Protein AF-A0A4Q1ISQ9-F1 (afdb_monomer)

Structure (mmCIF, N/CA/C/O backbone):
data_AF-A0A4Q1ISQ9-F1
#
_entry.id   AF-A0A4Q1ISQ9-F1
#
loop_
_atom_site.group_PDB
_atom_site.id
_atom_site.type_symbol
_atom_site.label_atom_id
_atom_site.label_alt_id
_atom_site.label_comp_id
_atom_site.label_asym_id
_atom_site.label_entity_id
_atom_site.label_seq_id
_atom_site.pdbx_PDB_ins_code
_atom_site.Cartn_x
_atom_site.Cartn_y
_atom_site.Cartn_z
_atom_site.occupancy
_atom_site.B_iso_or_equiv
_atom_site.auth_seq_id
_atom_site.auth_comp_id
_atom_site.auth_asym_id
_atom_site.auth_atom_id
_atom_site.pdbx_PDB_model_num
ATOM 1 N N . MET A 1 1 ? -72.825 -28.643 17.347 1.00 49.62 1 MET A N 1
ATOM 2 C CA . MET A 1 1 ? -71.412 -29.094 17.288 1.00 49.62 1 MET A CA 1
ATOM 3 C C . MET A 1 1 ? -70.664 -28.646 16.025 1.00 49.62 1 MET A C 1
ATOM 5 O O . MET A 1 1 ? -69.509 -28.282 16.157 1.00 49.62 1 MET A O 1
ATOM 9 N N . LYS A 1 2 ? -71.286 -28.570 14.831 1.00 49.81 2 LYS A N 1
ATOM 10 C CA . LYS A 1 2 ? -70.601 -28.150 13.582 1.00 49.81 2 LYS A CA 1
ATOM 11 C C . LYS A 1 2 ? -70.064 -26.699 13.550 1.00 49.81 2 LYS A C 1
ATOM 13 O O . LYS A 1 2 ? -69.045 -26.465 12.917 1.00 49.81 2 LYS A O 1
ATOM 18 N N . LYS A 1 3 ? -70.693 -25.738 14.247 1.00 52.66 3 LYS A N 1
ATOM 19 C CA . LYS A 1 3 ? -70.245 -24.323 14.280 1.00 52.66 3 LYS A CA 1
ATOM 20 C C . LYS A 1 3 ? -68.969 -24.082 15.103 1.00 52.66 3 LYS A C 1
ATOM 22 O O . LYS A 1 3 ? -68.221 -23.174 14.778 1.00 52.66 3 LYS A O 1
ATOM 27 N N . ASN A 1 4 ? -68.685 -24.915 16.108 1.00 57.00 4 ASN A N 1
ATOM 28 C CA . ASN A 1 4 ? -67.512 -24.733 16.979 1.00 57.00 4 ASN A CA 1
ATOM 29 C C . ASN A 1 4 ? -66.232 -25.328 16.367 1.00 57.00 4 ASN A C 1
ATOM 31 O O . ASN A 1 4 ? -65.138 -24.909 16.718 1.00 57.00 4 ASN A O 1
ATOM 35 N N . ILE A 1 5 ? -66.371 -26.258 15.415 1.00 62.22 5 ILE A N 1
ATOM 36 C CA . ILE A 1 5 ? -65.247 -26.845 14.669 1.00 62.22 5 ILE A CA 1
ATOM 37 C C . ILE A 1 5 ? -64.617 -25.805 13.732 1.00 62.22 5 ILE A C 1
ATOM 39 O O . ILE A 1 5 ? -63.401 -25.768 13.599 1.00 62.22 5 ILE A O 1
ATOM 43 N N . ILE A 1 6 ? -65.422 -24.909 13.149 1.00 65.62 6 ILE A N 1
ATOM 44 C CA . ILE A 1 6 ? -64.936 -23.843 12.257 1.00 65.62 6 ILE A CA 1
ATOM 45 C C . ILE A 1 6 ? -63.985 -22.888 12.989 1.00 65.62 6 ILE A C 1
ATOM 47 O O . ILE A 1 6 ? -62.947 -22.539 12.441 1.00 65.62 6 ILE A O 1
ATOM 51 N N . TYR A 1 7 ? -64.283 -22.523 14.240 1.00 66.25 7 TYR A N 1
ATOM 52 C CA . TYR A 1 7 ? -63.412 -21.645 15.031 1.00 66.25 7 TYR A CA 1
ATOM 53 C C . TYR A 1 7 ? -62.087 -22.311 15.424 1.00 66.25 7 TYR A C 1
ATOM 55 O O . TYR A 1 7 ? -61.061 -21.642 15.457 1.00 66.25 7 TYR A O 1
ATOM 63 N N . ILE A 1 8 ? -62.087 -23.627 15.663 1.00 64.94 8 ILE A N 1
ATOM 64 C CA . ILE A 1 8 ? -60.868 -24.392 15.971 1.00 64.94 8 ILE A CA 1
ATOM 65 C C . ILE A 1 8 ? -59.989 -24.538 14.720 1.00 64.94 8 ILE A C 1
ATOM 67 O O . ILE A 1 8 ? -58.773 -24.412 14.811 1.00 64.94 8 ILE A O 1
ATOM 71 N N . VAL A 1 9 ? -60.598 -24.731 13.546 1.00 64.88 9 VAL A N 1
ATOM 72 C CA . VAL A 1 9 ? -59.884 -24.784 12.259 1.00 64.88 9 VAL A CA 1
ATOM 73 C C . VAL A 1 9 ? -59.301 -23.414 11.886 1.00 64.88 9 VAL A C 1
ATOM 75 O O . VAL A 1 9 ? -58.163 -23.349 11.435 1.00 64.88 9 VAL A O 1
ATOM 78 N N . LEU A 1 10 ? -60.023 -22.317 12.141 1.00 61.69 10 LEU A N 1
ATOM 79 C CA . LEU A 1 10 ? -59.529 -20.948 11.929 1.00 61.69 10 LEU A CA 1
ATOM 80 C C . LEU A 1 10 ? -58.369 -20.576 12.866 1.00 61.69 10 LEU A C 1
ATOM 82 O O . LEU A 1 10 ? -57.432 -19.919 12.425 1.00 61.69 10 LEU A O 1
ATOM 86 N N . LEU A 1 11 ? -58.398 -21.029 14.125 1.00 65.81 11 LEU A N 1
ATOM 87 C CA . LEU A 1 11 ? -57.313 -20.815 15.091 1.00 65.81 11 LEU A CA 1
ATOM 88 C C . LEU A 1 11 ? -56.052 -21.630 14.746 1.00 65.81 11 LEU A C 1
ATOM 90 O O . LEU A 1 11 ? -54.939 -21.196 15.017 1.00 65.81 11 LEU A O 1
ATOM 94 N N . PHE A 1 12 ? -56.208 -22.809 14.137 1.00 60.59 12 PHE A N 1
ATOM 95 C CA . PHE A 1 12 ? -55.071 -23.610 13.670 1.00 60.59 12 PHE A CA 1
ATOM 96 C C . PHE A 1 12 ? -54.440 -23.034 12.393 1.00 60.59 12 PHE A C 1
ATOM 98 O O . PHE A 1 12 ? -53.229 -23.123 12.214 1.00 60.59 12 PHE A O 1
ATOM 105 N N . PHE A 1 13 ? -55.240 -22.394 11.533 1.00 59.50 13 PHE A N 1
ATOM 106 C CA . PHE A 1 13 ? -54.763 -21.770 10.295 1.00 59.50 13 PHE A CA 1
ATOM 107 C C . PHE A 1 13 ? -53.982 -20.463 10.536 1.00 59.50 13 PHE A C 1
ATOM 109 O O . PHE A 1 13 ? -53.191 -20.055 9.694 1.00 59.50 13 PHE A O 1
ATOM 116 N N . SER A 1 14 ? -54.147 -19.810 11.694 1.00 58.25 14 SER A N 1
ATOM 117 C CA . SER A 1 14 ? -53.382 -18.600 12.034 1.00 58.25 14 SER A CA 1
ATOM 118 C C . SER A 1 14 ? -51.924 -18.859 12.441 1.00 58.25 14 SER A C 1
ATOM 120 O O . SER A 1 14 ? -51.156 -17.908 12.516 1.00 58.25 14 SER A O 1
ATOM 122 N N . PHE A 1 15 ? -51.519 -20.114 12.679 1.00 56.44 15 PHE A N 1
ATOM 123 C CA . PHE A 1 15 ? -50.135 -20.460 13.045 1.00 56.44 15 PHE A CA 1
ATOM 124 C C . PHE A 1 15 ? -49.252 -20.862 11.852 1.00 56.44 15 PHE A C 1
ATOM 126 O O . PHE A 1 15 ? -48.063 -21.100 12.036 1.00 56.44 15 PHE A O 1
ATOM 133 N N . THR A 1 16 ? -49.796 -20.929 10.631 1.00 56.47 16 THR A N 1
ATOM 134 C CA . THR A 1 16 ? -49.055 -21.387 9.438 1.00 56.47 16 THR A CA 1
ATOM 135 C C . THR A 1 16 ? -48.472 -20.254 8.587 1.00 56.47 16 THR A C 1
ATOM 137 O O . THR A 1 16 ? -47.992 -20.511 7.491 1.00 56.47 16 THR A O 1
ATOM 140 N N . ILE A 1 17 ? -48.515 -19.008 9.069 1.00 59.97 17 ILE A N 1
ATOM 141 C CA . ILE A 1 17 ? -47.962 -17.812 8.398 1.00 59.97 17 ILE A CA 1
ATOM 142 C C . ILE A 1 17 ? -46.754 -17.241 9.157 1.00 59.97 17 ILE A C 1
ATOM 144 O O . ILE A 1 17 ? -46.585 -16.032 9.280 1.00 59.97 17 ILE A O 1
ATOM 148 N N . ILE A 1 18 ? -45.892 -18.118 9.678 1.00 62.56 18 ILE A N 1
ATOM 149 C CA . ILE A 1 18 ? -44.529 -17.717 10.036 1.00 62.56 18 ILE A CA 1
ATOM 150 C C . ILE A 1 18 ? -43.782 -17.574 8.707 1.00 62.56 18 ILE A C 1
ATOM 152 O O . ILE A 1 18 ? -43.485 -18.577 8.061 1.00 62.56 18 ILE A O 1
ATOM 156 N N . SER A 1 19 ? -43.554 -16.332 8.269 1.00 58.81 19 SER A N 1
ATOM 157 C CA . SER A 1 19 ? -42.615 -16.035 7.183 1.00 58.81 19 SER A CA 1
ATOM 158 C C . SER A 1 19 ? -41.225 -16.435 7.675 1.00 58.81 19 SER A C 1
ATOM 160 O O . SER A 1 19 ? -40.590 -15.694 8.419 1.00 58.81 19 SER A O 1
ATOM 162 N N . CYS A 1 20 ? -40.791 -17.653 7.356 1.00 63.81 20 CYS A N 1
ATOM 163 C CA . CYS A 1 20 ? -39.373 -17.980 7.308 1.00 63.81 20 CYS A CA 1
ATOM 164 C C . CYS A 1 20 ? -38.846 -17.384 6.004 1.00 63.81 20 CYS A C 1
ATOM 166 O O . CYS A 1 20 ? -38.657 -18.109 5.031 1.00 63.81 20 CYS A O 1
ATOM 168 N N . ASP A 1 21 ? -38.682 -16.063 5.959 1.00 64.94 21 ASP A N 1
ATOM 169 C CA . ASP A 1 21 ? -37.738 -15.507 5.001 1.00 64.94 21 ASP A CA 1
ATOM 170 C C . ASP A 1 21 ? -36.372 -16.013 5.469 1.00 64.94 21 ASP A C 1
ATOM 172 O O . ASP A 1 21 ? -35.928 -15.673 6.568 1.00 64.94 21 ASP A O 1
ATOM 176 N N . GLU A 1 22 ? -35.771 -16.935 4.713 1.00 66.50 22 GLU A N 1
ATOM 177 C CA . GLU A 1 22 ? -34.367 -17.281 4.921 1.00 66.50 22 GLU A CA 1
ATOM 178 C C . GLU A 1 22 ? -33.581 -15.969 4.842 1.00 66.50 22 GLU A C 1
ATOM 180 O O . GLU A 1 22 ? -33.728 -15.219 3.871 1.00 66.50 22 GLU A O 1
ATOM 185 N N . GLU A 1 23 ? -32.808 -15.652 5.887 1.00 72.56 23 GLU A N 1
ATOM 186 C CA . GLU A 1 23 ? -31.847 -14.557 5.797 1.00 72.56 23 GLU A CA 1
ATOM 187 C C . GLU A 1 23 ? -30.963 -14.857 4.590 1.00 72.56 23 GLU A C 1
ATOM 189 O O . GLU A 1 23 ? -30.315 -15.901 4.524 1.00 72.56 23 GLU A O 1
ATOM 194 N N . LEU A 1 24 ? -31.025 -13.982 3.587 1.00 70.06 24 LEU A N 1
ATOM 195 C CA . LEU A 1 24 ? -30.199 -14.125 2.402 1.00 70.06 24 LEU A CA 1
ATOM 196 C C . LEU A 1 24 ? -28.744 -14.033 2.846 1.00 70.06 24 LEU A C 1
ATOM 198 O O . LEU A 1 24 ? -28.356 -13.031 3.449 1.00 70.06 24 LEU A O 1
ATOM 202 N N . ASP A 1 25 ? -27.953 -15.052 2.515 1.00 73.19 25 ASP A N 1
ATOM 203 C CA . ASP A 1 25 ? -26.508 -14.990 2.693 1.00 73.19 25 ASP A CA 1
ATOM 204 C C . ASP A 1 25 ? -25.975 -13.784 1.909 1.00 73.19 25 ASP A C 1
ATOM 206 O O . ASP A 1 25 ? -26.059 -13.712 0.676 1.00 73.19 25 ASP A O 1
ATOM 210 N N . ILE A 1 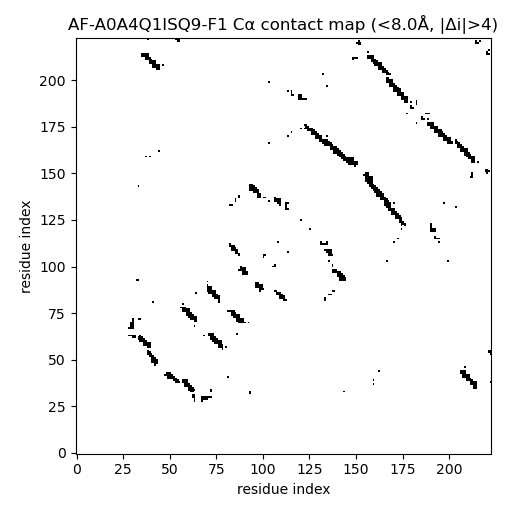26 ? -25.450 -12.805 2.643 1.00 71.88 26 ILE A N 1
ATOM 211 C CA . ILE A 1 26 ? -24.731 -11.677 2.067 1.00 71.88 26 ILE A CA 1
ATOM 212 C C . ILE A 1 26 ? -23.345 -12.208 1.700 1.00 71.88 26 ILE A C 1
ATOM 214 O O . ILE A 1 26 ? -22.550 -12.564 2.568 1.00 71.88 26 ILE A O 1
ATOM 218 N N . PHE A 1 27 ? -23.073 -12.316 0.398 1.00 76.69 27 PHE A N 1
ATOM 219 C CA . PHE A 1 27 ? -21.765 -12.726 -0.108 1.00 76.69 27 PHE A CA 1
ATOM 220 C C . PHE A 1 27 ? -20.758 -11.586 0.057 1.00 76.69 27 PHE A C 1
ATOM 222 O O . PHE A 1 27 ? -20.515 -10.814 -0.871 1.00 76.69 27 PHE A O 1
ATOM 229 N N . ASP A 1 28 ? -20.189 -11.487 1.251 1.00 86.31 28 ASP A N 1
ATOM 230 C CA . ASP A 1 28 ? -19.116 -10.551 1.558 1.00 86.31 28 ASP A CA 1
ATOM 231 C C . ASP A 1 28 ? -17.738 -11.110 1.179 1.00 86.31 28 ASP A C 1
ATOM 233 O O . ASP A 1 28 ? -17.542 -12.314 0.986 1.00 86.31 28 ASP A O 1
ATOM 237 N N . SER A 1 29 ? -16.751 -10.219 1.068 1.00 92.69 29 SER A N 1
ATOM 238 C CA . SER A 1 29 ? -15.362 -10.645 0.916 1.00 92.69 29 SER A CA 1
ATOM 239 C C . SER A 1 29 ? -14.844 -11.271 2.211 1.00 92.69 29 SER A C 1
ATOM 241 O O . SER A 1 29 ? -15.222 -10.887 3.321 1.00 92.69 29 SER A O 1
ATOM 243 N N . ASN A 1 30 ? -13.882 -12.180 2.077 1.00 95.12 30 ASN A N 1
ATOM 244 C CA . ASN A 1 30 ? -13.235 -12.847 3.209 1.00 95.12 30 ASN A CA 1
ATOM 245 C C . ASN A 1 30 ? -12.373 -11.887 4.052 1.00 95.12 30 ASN A C 1
ATOM 247 O O . ASN A 1 30 ? -11.842 -12.260 5.096 1.00 95.12 30 ASN A O 1
ATOM 251 N N . THR A 1 31 ? -12.229 -10.633 3.616 1.00 96.25 31 THR A N 1
ATOM 252 C CA . THR A 1 31 ? -11.498 -9.581 4.325 1.00 96.25 31 THR A CA 1
ATOM 253 C C . THR A 1 31 ? -12.372 -8.366 4.627 1.00 96.25 31 THR A C 1
ATOM 255 O O . THR A 1 31 ? -11.836 -7.278 4.857 1.00 96.25 31 THR A O 1
ATOM 258 N N . LEU A 1 32 ? -13.704 -8.507 4.646 1.00 95.31 32 LEU A N 1
ATOM 259 C CA . LEU A 1 32 ? -14.637 -7.398 4.898 1.00 95.31 32 LEU A CA 1
ATOM 260 C C . LEU A 1 32 ? -14.274 -6.601 6.158 1.00 95.31 32 LEU A C 1
ATOM 262 O O . LEU A 1 32 ? -14.303 -5.375 6.153 1.00 95.31 32 LEU A O 1
ATOM 266 N N . SER A 1 33 ? -13.864 -7.289 7.226 1.00 95.38 33 SER A N 1
ATOM 267 C CA . SER A 1 33 ? -13.489 -6.663 8.498 1.00 95.38 33 SER A CA 1
ATOM 268 C C . SER A 1 33 ? -12.278 -5.729 8.403 1.00 95.38 33 SER A C 1
ATOM 270 O O . SER A 1 33 ? -12.099 -4.882 9.275 1.00 95.38 33 SER A O 1
ATOM 272 N N . TYR A 1 34 ? -11.438 -5.902 7.381 1.00 97.12 34 TYR A N 1
ATOM 273 C CA . TYR A 1 34 ? -10.316 -5.017 7.064 1.00 97.12 34 TYR A CA 1
ATOM 274 C C . TYR A 1 34 ? -10.692 -3.959 6.027 1.00 97.12 34 TYR A C 1
ATOM 276 O O . TYR A 1 34 ? -10.123 -2.872 6.015 1.00 97.12 34 TYR A O 1
ATOM 284 N N . SER A 1 35 ? -11.617 -4.303 5.131 1.00 96.75 35 SER A N 1
ATOM 285 C CA . SER A 1 35 ? -11.837 -3.565 3.894 1.00 96.75 35 SER A CA 1
ATOM 286 C C . SER A 1 35 ? -12.588 -2.263 4.142 1.00 96.75 35 SER A C 1
ATOM 288 O O . SER A 1 35 ? -13.532 -2.219 4.932 1.00 96.75 35 SER A O 1
ATOM 290 N N . GLY A 1 36 ? -12.196 -1.201 3.450 1.00 96.75 36 GLY A N 1
ATOM 291 C CA . GLY A 1 36 ? -12.839 0.101 3.542 1.00 96.75 36 GLY A CA 1
ATOM 292 C C . GLY A 1 36 ? -12.023 1.213 2.897 1.00 96.75 36 GLY A C 1
ATOM 293 O O . GLY A 1 36 ? -10.864 1.029 2.530 1.00 96.75 36 GLY A O 1
ATOM 294 N N . THR A 1 37 ? -12.651 2.380 2.806 1.00 97.56 37 THR A N 1
ATOM 295 C CA . THR A 1 37 ? -12.011 3.642 2.430 1.00 97.56 37 THR A CA 1
ATOM 296 C C . THR A 1 37 ? -11.835 4.491 3.680 1.00 97.56 37 THR A C 1
ATOM 298 O O . THR A 1 37 ? -12.771 4.633 4.476 1.00 97.56 37 THR A O 1
ATOM 301 N N . TYR A 1 38 ? -10.648 5.055 3.854 1.00 97.31 38 TYR A N 1
ATOM 302 C CA . TYR A 1 38 ? -10.265 5.791 5.048 1.00 97.31 38 TYR A CA 1
ATOM 303 C C . TYR A 1 38 ? -9.735 7.171 4.681 1.00 97.31 38 TYR A C 1
ATOM 305 O O . TYR A 1 38 ? -8.934 7.315 3.758 1.00 97.31 38 TYR A O 1
ATOM 313 N N . PHE A 1 39 ? -10.158 8.164 5.456 1.00 96.38 39 PHE A N 1
ATOM 314 C CA . PHE A 1 39 ? -9.391 9.389 5.617 1.00 96.38 39 PHE A CA 1
ATOM 315 C C . PHE A 1 39 ? -8.259 9.103 6.587 1.00 96.38 39 PHE A C 1
ATOM 317 O O . PHE A 1 39 ? -8.459 8.400 7.585 1.00 96.38 39 PHE A O 1
ATOM 324 N N . TRP A 1 40 ? -7.073 9.612 6.287 1.00 96.81 40 TRP A N 1
ATOM 325 C CA . TRP A 1 40 ? -5.867 9.229 6.998 1.00 96.81 40 TRP A CA 1
ATOM 326 C C . TRP A 1 40 ? -4.866 10.380 7.085 1.00 96.81 40 TRP A C 1
ATOM 328 O O . TRP A 1 40 ? -4.929 11.340 6.326 1.00 96.81 40 TRP A O 1
ATOM 338 N N . GLN A 1 41 ? -3.956 10.248 8.041 1.00 97.00 41 GLN A N 1
ATOM 339 C CA . GLN A 1 41 ? -2.789 11.091 8.253 1.00 97.00 41 GLN A CA 1
ATOM 340 C C . GLN A 1 41 ? -1.545 10.203 8.267 1.00 97.00 41 GLN A C 1
ATOM 342 O O . GLN A 1 41 ? -1.600 9.066 8.758 1.00 97.00 41 GLN A O 1
ATOM 347 N N . LEU A 1 42 ? -0.422 10.736 7.786 1.00 97.94 42 LEU A N 1
ATOM 348 C CA . LEU A 1 42 ? 0.899 10.130 7.939 1.00 97.94 42 LEU A CA 1
ATOM 349 C C . LEU A 1 42 ? 1.618 10.794 9.107 1.00 97.94 42 LEU A C 1
ATOM 351 O O . LEU A 1 42 ? 1.850 12.004 9.086 1.00 97.94 42 LEU A O 1
ATOM 355 N N . LEU A 1 43 ? 2.012 10.001 10.094 1.00 98.19 43 LEU A N 1
ATOM 356 C CA . LEU A 1 43 ? 2.792 10.448 11.240 1.00 98.19 43 LEU A CA 1
ATOM 357 C C . LEU A 1 43 ? 4.154 9.761 11.275 1.00 98.19 43 LEU A C 1
ATOM 359 O O . LEU A 1 43 ? 4.341 8.676 10.715 1.00 98.19 43 LEU A O 1
ATOM 363 N N . ASP A 1 44 ? 5.089 10.371 11.993 1.00 97.19 44 ASP A N 1
ATOM 364 C CA . ASP A 1 44 ? 6.327 9.712 12.391 1.00 97.19 44 ASP A CA 1
ATOM 365 C C . ASP A 1 44 ? 6.066 8.497 13.304 1.00 97.19 44 ASP A C 1
ATOM 367 O O . ASP A 1 44 ? 4.973 8.289 13.839 1.00 97.19 44 ASP A O 1
ATOM 371 N N . GLU A 1 45 ? 7.098 7.680 13.530 1.00 96.31 45 GLU A N 1
ATOM 372 C CA . GLU A 1 45 ? 6.988 6.464 14.343 1.00 96.31 45 GLU A CA 1
ATOM 373 C C . GLU A 1 45 ? 6.462 6.718 15.775 1.00 96.31 45 GLU A C 1
ATOM 375 O O . GLU A 1 45 ? 5.866 5.818 16.393 1.00 96.31 45 GLU A O 1
ATOM 380 N N . THR A 1 46 ? 6.697 7.921 16.314 1.00 94.56 46 THR A N 1
ATOM 381 C CA . THR A 1 46 ? 6.321 8.299 17.682 1.00 94.56 46 THR A CA 1
ATOM 382 C C . THR A 1 46 ? 4.930 8.929 17.797 1.00 94.56 46 THR A C 1
ATOM 384 O O . THR A 1 46 ? 4.465 9.131 18.920 1.00 94.56 46 THR A O 1
ATOM 387 N N . ASN A 1 47 ? 4.237 9.163 16.675 1.00 92.06 47 ASN A N 1
ATOM 388 C CA . ASN A 1 47 ? 2.963 9.889 16.586 1.00 92.06 47 ASN A CA 1
ATOM 389 C C . ASN A 1 47 ? 3.042 11.351 17.070 1.00 92.06 47 ASN A C 1
ATOM 391 O O . ASN A 1 47 ? 2.067 11.878 17.611 1.00 92.06 47 ASN A O 1
ATOM 395 N N . THR A 1 48 ? 4.204 11.985 16.941 1.00 93.69 48 THR A N 1
ATOM 396 C CA . THR A 1 48 ? 4.439 13.373 17.349 1.00 93.69 48 THR A CA 1
ATOM 397 C C . THR A 1 48 ? 4.357 14.324 16.162 1.00 93.69 48 THR A C 1
ATOM 399 O O . THR A 1 48 ? 3.682 15.349 16.253 1.00 93.69 48 THR A O 1
ATOM 402 N N . ASP A 1 49 ? 5.021 13.982 15.060 1.00 97.00 49 ASP A N 1
ATOM 403 C CA . ASP A 1 49 ? 5.105 14.818 13.868 1.00 97.00 49 ASP A CA 1
ATOM 404 C C . ASP A 1 49 ? 4.121 14.314 12.808 1.00 97.00 49 ASP A C 1
ATOM 406 O O . ASP A 1 49 ? 4.053 13.119 12.521 1.00 97.00 49 ASP A O 1
ATOM 410 N N . VAL A 1 50 ? 3.358 15.237 12.219 1.00 97.25 50 VAL A N 1
ATOM 411 C CA . VAL A 1 50 ? 2.412 14.958 11.128 1.00 97.25 50 VAL A CA 1
ATOM 412 C C . VAL A 1 50 ? 3.068 15.361 9.809 1.00 97.25 50 VAL A C 1
ATOM 414 O O . VAL A 1 50 ? 3.342 16.541 9.589 1.00 97.25 50 VAL A O 1
ATOM 417 N N . TYR A 1 51 ? 3.322 14.387 8.936 1.00 96.00 51 TYR A N 1
ATOM 418 C CA . TYR A 1 51 ? 3.876 14.606 7.596 1.00 96.00 51 TYR A CA 1
ATOM 419 C C . TYR A 1 51 ? 2.791 14.851 6.550 1.00 96.00 51 TYR A C 1
ATOM 421 O O . TYR A 1 51 ? 2.980 15.661 5.644 1.00 96.00 51 TYR A O 1
ATOM 429 N N . VAL A 1 52 ? 1.659 14.162 6.691 1.00 95.94 52 VAL A N 1
ATOM 430 C CA . VAL A 1 52 ? 0.478 14.319 5.838 1.00 95.94 52 VAL A CA 1
ATOM 431 C C . VAL A 1 52 ? -0.724 14.452 6.758 1.00 95.94 52 VAL A C 1
ATOM 433 O O . VAL A 1 52 ? -0.946 13.586 7.605 1.00 95.94 52 VAL A O 1
ATOM 436 N N . ASP A 1 53 ? -1.457 15.553 6.623 1.00 95.19 53 ASP A N 1
ATOM 437 C CA . ASP A 1 53 ? -2.715 15.779 7.336 1.00 95.19 53 ASP A CA 1
ATOM 438 C C . ASP A 1 53 ? -3.898 15.252 6.503 1.00 95.19 53 ASP A C 1
ATOM 440 O O . ASP A 1 53 ? -3.722 14.872 5.345 1.00 95.19 53 ASP A O 1
ATOM 444 N N . TYR A 1 54 ? -5.097 15.219 7.081 1.00 93.12 54 TYR A N 1
ATOM 445 C CA . TYR A 1 54 ? -6.292 14.788 6.367 1.00 93.12 54 TYR A CA 1
ATOM 446 C C . TYR A 1 54 ? -6.570 15.669 5.139 1.00 93.12 54 TYR A C 1
ATOM 448 O O . TYR A 1 54 ? -6.495 16.895 5.211 1.00 93.12 54 TYR A O 1
ATOM 456 N N . ASP A 1 55 ? -6.960 15.030 4.036 1.00 90.75 55 ASP A N 1
ATOM 457 C CA . ASP A 1 55 ? -7.382 15.682 2.794 1.00 90.75 55 ASP A CA 1
ATOM 458 C C . ASP A 1 55 ? -8.551 14.899 2.178 1.00 90.75 55 ASP A C 1
ATOM 460 O O . ASP A 1 55 ? -8.531 13.667 2.129 1.00 90.75 55 ASP A O 1
ATOM 464 N N . HIS A 1 56 ? -9.581 15.596 1.698 1.00 86.25 56 HIS A N 1
ATOM 465 C CA . HIS A 1 56 ? -10.743 14.999 1.040 1.00 86.25 56 HIS A CA 1
ATOM 466 C C . HIS A 1 56 ? -10.389 14.113 -0.162 1.00 86.25 56 HIS A C 1
ATOM 468 O O . HIS A 1 56 ? -11.053 13.096 -0.419 1.00 86.25 56 HIS A O 1
ATOM 474 N N . ASN A 1 57 ? -9.382 14.517 -0.932 1.00 87.81 57 ASN A N 1
ATOM 475 C CA . ASN A 1 57 ? -9.017 13.858 -2.178 1.00 87.81 57 ASN A CA 1
ATOM 476 C C . ASN A 1 57 ? -8.130 12.643 -1.917 1.00 87.81 57 ASN A C 1
ATOM 478 O O . ASN A 1 57 ? -8.290 11.648 -2.612 1.00 87.81 57 ASN A O 1
ATOM 482 N N . ILE A 1 58 ? -7.296 12.691 -0.875 1.00 90.94 58 ILE A N 1
ATOM 483 C CA . ILE A 1 58 ? -6.315 11.650 -0.564 1.00 90.94 58 ILE A CA 1
ATOM 484 C C . ILE A 1 58 ? -6.957 10.590 0.334 1.00 90.94 58 ILE A C 1
ATOM 486 O O . ILE A 1 58 ? -7.315 10.840 1.487 1.00 90.94 58 ILE A O 1
ATOM 490 N N . GLN A 1 59 ? -7.111 9.375 -0.188 1.00 95.12 59 GLN A N 1
ATOM 491 C CA . GLN A 1 59 ? -7.796 8.290 0.511 1.00 95.12 59 GLN A CA 1
ATOM 492 C C . GLN A 1 59 ? -6.920 7.045 0.583 1.00 95.12 59 GLN A C 1
ATOM 494 O O . GLN A 1 59 ? -6.242 6.675 -0.369 1.00 95.12 59 GLN A O 1
ATOM 499 N N . LEU A 1 60 ? -7.000 6.352 1.717 1.00 97.69 60 LEU A N 1
ATOM 500 C CA . LEU A 1 60 ? -6.395 5.038 1.876 1.00 97.69 60 LEU A CA 1
ATOM 501 C C . LEU A 1 60 ? -7.470 3.977 1.665 1.00 97.69 60 LEU A C 1
ATOM 503 O O . LEU A 1 60 ? -8.509 3.985 2.335 1.00 97.69 60 LEU A O 1
ATOM 507 N N . LEU A 1 61 ? -7.224 3.044 0.756 1.00 98.19 61 LEU A N 1
ATOM 508 C CA . LEU A 1 61 ? -8.095 1.904 0.521 1.00 98.19 61 LEU A CA 1
ATOM 509 C C . LEU A 1 61 ? -7.456 0.653 1.100 1.00 98.19 61 LEU A C 1
ATOM 511 O O . LEU A 1 61 ? -6.281 0.371 0.875 1.00 98.19 61 LEU A O 1
ATOM 515 N N . ILE A 1 62 ? -8.278 -0.132 1.788 1.00 98.38 62 ILE A N 1
ATOM 516 C CA . ILE A 1 62 ? -7.980 -1.519 2.129 1.00 98.38 62 ILE A CA 1
ATOM 517 C C . ILE A 1 62 ? -9.036 -2.387 1.462 1.00 98.38 62 ILE A C 1
ATOM 519 O O . ILE A 1 62 ? -10.231 -2.131 1.615 1.00 98.38 62 ILE A O 1
ATOM 523 N N . TYR A 1 63 ? -8.621 -3.399 0.708 1.00 98.19 63 TYR A N 1
ATOM 524 C CA . TYR A 1 63 ? -9.547 -4.255 -0.037 1.00 98.19 63 TYR A CA 1
ATOM 525 C C . TYR A 1 63 ? -8.998 -5.667 -0.241 1.00 98.19 63 TYR A C 1
ATOM 527 O O . TYR A 1 63 ? -7.796 -5.908 -0.124 1.00 98.19 63 TYR A O 1
ATOM 535 N N . ASN A 1 64 ? -9.887 -6.622 -0.521 1.00 97.69 64 ASN A N 1
ATOM 536 C CA . ASN A 1 64 ? -9.515 -8.016 -0.753 1.00 97.69 64 ASN A CA 1
ATOM 537 C C . ASN A 1 64 ? -8.670 -8.182 -2.021 1.00 97.69 64 ASN A C 1
ATOM 539 O O . ASN A 1 64 ? -8.789 -7.433 -2.992 1.00 97.69 64 ASN A O 1
ATOM 543 N N . THR A 1 65 ? -7.858 -9.234 -2.053 1.00 97.44 65 THR A N 1
ATOM 544 C CA . THR A 1 65 ? -7.252 -9.701 -3.303 1.00 97.44 65 THR A CA 1
ATOM 545 C C . THR A 1 65 ? -8.307 -10.327 -4.223 1.00 97.44 65 THR A C 1
ATOM 547 O O . THR A 1 65 ? -9.402 -10.694 -3.787 1.00 97.44 65 THR A O 1
ATOM 550 N N . SER A 1 66 ? -7.974 -10.486 -5.508 1.00 96.00 66 SER A N 1
ATOM 551 C CA . SER A 1 66 ? -8.811 -11.209 -6.480 1.00 96.00 66 SER A CA 1
ATOM 552 C C . SER A 1 66 ? -9.099 -12.649 -6.059 1.00 96.00 66 SER A C 1
ATOM 554 O O . SER A 1 66 ? -10.166 -13.174 -6.356 1.00 96.00 66 SER A O 1
ATOM 556 N N . ASP A 1 67 ? -8.154 -13.264 -5.349 1.00 96.31 67 ASP A N 1
ATOM 557 C CA . ASP A 1 67 ? -8.263 -14.637 -4.856 1.00 96.31 67 ASP A CA 1
ATOM 558 C C . ASP A 1 67 ? -9.203 -14.730 -3.641 1.00 96.31 67 ASP A C 1
ATOM 560 O O . ASP A 1 67 ? -9.629 -15.823 -3.273 1.00 96.31 67 ASP A O 1
ATOM 564 N N . ASN A 1 68 ? -9.556 -13.580 -3.046 1.00 95.94 68 ASN A N 1
ATOM 565 C CA . ASN A 1 68 ? -10.456 -13.441 -1.905 1.00 95.94 68 ASN A CA 1
ATOM 566 C C . ASN A 1 68 ? -10.062 -14.361 -0.739 1.00 95.94 68 ASN A C 1
ATOM 568 O O . ASN A 1 68 ? -10.893 -15.078 -0.189 1.00 95.94 68 ASN A O 1
ATOM 572 N N . VAL A 1 69 ? -8.781 -14.380 -0.378 1.00 96.94 69 VAL A N 1
ATOM 573 C CA . VAL A 1 69 ? -8.270 -15.192 0.733 1.00 96.94 69 VAL A CA 1
ATOM 574 C C . VAL A 1 69 ? -8.326 -14.380 2.028 1.00 96.94 69 VAL A C 1
ATOM 576 O O . VAL A 1 69 ? -8.029 -13.185 2.038 1.00 96.94 69 VAL A O 1
ATOM 579 N N . GLU A 1 70 ? -8.718 -15.017 3.136 1.00 96.31 70 GLU A N 1
ATOM 580 C CA . GLU A 1 70 ? -8.682 -14.380 4.456 1.00 96.31 70 GLU A CA 1
ATOM 581 C C . GLU A 1 70 ? -7.278 -13.849 4.770 1.00 96.31 70 GLU A C 1
ATOM 583 O O . GLU A 1 70 ? -6.277 -14.513 4.514 1.00 96.31 70 GLU A O 1
ATOM 588 N N . ASN A 1 71 ? -7.206 -12.671 5.393 1.00 97.25 71 ASN A N 1
ATOM 589 C CA . ASN A 1 71 ? -5.950 -12.020 5.783 1.00 97.25 71 ASN A CA 1
ATOM 590 C C . ASN A 1 71 ? -5.012 -11.662 4.614 1.00 97.25 71 ASN A C 1
ATOM 592 O O . ASN A 1 71 ? -3.854 -11.323 4.854 1.00 97.25 71 ASN A O 1
ATOM 596 N N . GLU A 1 72 ? -5.501 -11.670 3.374 1.00 98.12 72 GLU A N 1
ATOM 597 C CA . GLU A 1 72 ? -4.785 -11.144 2.214 1.00 98.12 72 GLU A CA 1
ATOM 598 C C . GLU A 1 72 ? -5.471 -9.883 1.703 1.00 98.12 72 GLU A C 1
ATOM 600 O O . GLU A 1 72 ? -6.565 -9.930 1.138 1.00 98.12 72 GLU A O 1
ATOM 605 N N . VAL A 1 73 ? -4.820 -8.738 1.889 1.00 98.56 73 VAL A N 1
ATOM 606 C CA . VAL A 1 73 ? -5.387 -7.439 1.517 1.00 98.56 73 VAL A CA 1
ATOM 607 C C . VAL A 1 73 ? -4.420 -6.637 0.667 1.00 98.56 73 VAL A C 1
ATOM 609 O O . VAL A 1 73 ? -3.203 -6.763 0.789 1.00 98.56 73 VAL A O 1
ATOM 612 N N . TRP A 1 74 ? -4.969 -5.782 -0.179 1.00 98.56 74 TRP A N 1
ATOM 613 C CA . TRP A 1 74 ? -4.260 -4.638 -0.724 1.00 98.56 74 TRP A CA 1
ATOM 614 C C . TRP A 1 74 ? -4.417 -3.453 0.218 1.00 98.56 74 TRP A C 1
ATOM 616 O O . TRP A 1 74 ? -5.495 -3.257 0.781 1.00 98.56 74 TRP A O 1
ATOM 626 N N . ILE A 1 75 ? -3.346 -2.677 0.372 1.00 98.44 75 ILE A N 1
ATOM 627 C CA . ILE A 1 75 ? -3.398 -1.328 0.934 1.00 98.44 75 ILE A CA 1
ATOM 628 C C . ILE A 1 75 ? -2.826 -0.379 -0.112 1.00 98.44 75 ILE A C 1
ATOM 630 O O . ILE A 1 75 ? -1.731 -0.612 -0.633 1.00 98.44 75 ILE A O 1
ATOM 634 N N . GLU A 1 76 ? -3.595 0.654 -0.424 1.00 97.88 76 GLU A N 1
ATOM 635 C CA . GLU A 1 76 ? -3.303 1.612 -1.483 1.00 97.88 76 GLU A CA 1
ATOM 636 C C . GLU A 1 76 ? -3.635 3.026 -1.016 1.00 97.88 76 GLU A C 1
ATOM 638 O O . GLU A 1 76 ? -4.735 3.266 -0.520 1.00 97.88 76 GLU A O 1
ATOM 643 N N . ASP A 1 77 ? -2.691 3.945 -1.183 1.00 95.81 77 ASP A N 1
ATOM 644 C CA . ASP A 1 77 ? -2.958 5.383 -1.161 1.00 95.81 77 ASP A CA 1
ATOM 645 C C . ASP A 1 77 ? -3.314 5.836 -2.582 1.00 95.81 77 ASP A C 1
ATOM 647 O O . ASP A 1 77 ? -2.509 5.657 -3.491 1.00 95.81 77 ASP A O 1
ATOM 651 N N . THR A 1 78 ? -4.511 6.382 -2.805 1.00 90.44 78 THR A N 1
ATOM 652 C CA . THR A 1 78 ? -5.040 6.636 -4.163 1.00 90.44 78 THR A CA 1
ATOM 653 C C . THR A 1 78 ? -4.266 7.660 -4.964 1.00 90.44 78 THR A C 1
ATOM 655 O O . THR A 1 78 ? -4.239 7.586 -6.192 1.00 90.44 78 THR A O 1
ATOM 658 N N . ASP A 1 79 ? -3.668 8.624 -4.275 1.00 90.81 79 ASP A N 1
ATOM 659 C CA . ASP A 1 79 ? -3.013 9.774 -4.895 1.00 90.81 79 ASP A CA 1
ATOM 660 C C . ASP A 1 79 ? -1.489 9.680 -4.798 1.00 90.81 79 ASP A C 1
ATOM 662 O O . ASP A 1 79 ? -0.777 10.572 -5.262 1.00 90.81 79 ASP A O 1
ATOM 666 N N . HIS A 1 80 ? -0.988 8.576 -4.231 1.00 89.75 80 HIS A N 1
ATOM 667 C CA . HIS A 1 80 ? 0.432 8.269 -4.075 1.00 89.75 80 HIS A CA 1
ATOM 668 C C . HIS A 1 80 ? 1.226 9.366 -3.338 1.00 89.75 80 HIS A C 1
ATOM 670 O O . HIS A 1 80 ? 2.428 9.522 -3.565 1.00 89.75 80 HIS A O 1
ATOM 676 N N . VAL A 1 81 ? 0.574 10.121 -2.447 1.00 93.31 81 VAL A N 1
ATOM 677 C CA . VAL A 1 81 ? 1.228 11.106 -1.568 1.00 93.31 81 VAL A CA 1
ATOM 678 C C . VAL A 1 81 ? 2.145 10.391 -0.584 1.00 93.31 81 VAL A C 1
ATOM 680 O O . VAL A 1 81 ? 3.274 10.819 -0.349 1.00 93.31 81 VAL A O 1
ATOM 683 N N . PHE A 1 82 ? 1.687 9.254 -0.074 1.00 94.69 82 PHE A N 1
ATOM 684 C CA . PHE A 1 82 ? 2.530 8.212 0.473 1.00 94.69 82 PHE A CA 1
ATOM 685 C C . PHE A 1 82 ? 2.557 7.071 -0.543 1.00 94.69 82 PHE A C 1
ATOM 687 O O . PHE A 1 82 ? 1.561 6.359 -0.652 1.00 94.69 82 PHE A O 1
ATOM 694 N N . PRO A 1 83 ? 3.641 6.891 -1.323 1.00 94.56 83 PRO A N 1
ATOM 695 C CA . PRO A 1 83 ? 3.641 6.012 -2.489 1.00 94.56 83 PRO A CA 1
ATOM 696 C C . PRO A 1 83 ? 3.597 4.539 -2.066 1.00 94.56 83 PRO A C 1
ATOM 698 O O . PRO A 1 83 ? 4.602 3.832 -2.052 1.00 94.56 83 PRO A O 1
ATOM 701 N N . LEU A 1 84 ? 2.397 4.073 -1.726 1.00 96.88 84 LEU A N 1
ATOM 702 C CA . LEU A 1 84 ? 2.087 2.749 -1.223 1.00 96.88 84 LEU A CA 1
ATOM 703 C C . LEU A 1 84 ? 0.990 2.129 -2.082 1.00 96.88 84 LEU A C 1
ATOM 705 O O . LEU A 1 84 ? -0.161 2.556 -2.049 1.00 96.88 84 LEU A O 1
ATOM 709 N N . LYS A 1 85 ? 1.342 1.047 -2.773 1.00 97.94 85 LYS A N 1
ATOM 710 C CA . LYS A 1 85 ? 0.392 0.098 -3.347 1.00 97.94 85 LYS A CA 1
ATOM 711 C C . LYS A 1 85 ? 0.953 -1.307 -3.208 1.00 97.94 85 LYS A C 1
ATOM 713 O O . LYS A 1 85 ? 1.649 -1.816 -4.088 1.00 97.94 85 LYS A O 1
ATOM 718 N N . SER A 1 86 ? 0.650 -1.933 -2.076 1.00 98.12 86 SER A N 1
ATOM 719 C CA . SER A 1 86 ? 1.245 -3.211 -1.684 1.00 98.12 86 SER A CA 1
ATOM 720 C C . SER A 1 86 ? 0.188 -4.209 -1.243 1.00 98.12 86 SER A C 1
ATOM 722 O O . SER A 1 86 ? -0.813 -3.865 -0.612 1.00 98.12 86 SER A O 1
ATOM 724 N N . LYS A 1 87 ? 0.447 -5.482 -1.546 1.00 98.44 87 LYS A N 1
ATOM 725 C CA . LYS A 1 87 ? -0.294 -6.602 -0.970 1.00 98.44 87 LYS A CA 1
ATOM 726 C C . LYS A 1 87 ? 0.318 -6.957 0.383 1.00 98.44 87 LYS A C 1
ATOM 728 O O . LYS A 1 87 ? 1.539 -7.026 0.510 1.00 98.44 87 LYS A O 1
ATOM 733 N N . PHE A 1 88 ? -0.521 -7.254 1.366 1.00 98.69 88 PHE A N 1
ATOM 734 C CA . PHE A 1 88 ? -0.111 -7.694 2.691 1.00 98.69 88 PHE A CA 1
ATOM 735 C C . PHE A 1 88 ? -0.765 -9.027 3.045 1.00 98.69 88 PHE A C 1
ATOM 737 O O . PHE A 1 88 ? -1.979 -9.189 2.939 1.00 98.69 88 PHE A O 1
ATOM 744 N N . PHE A 1 89 ? 0.062 -9.959 3.514 1.00 98.50 89 PHE A N 1
ATOM 745 C CA . PHE A 1 89 ? -0.364 -11.222 4.113 1.00 98.50 89 PHE A CA 1
ATOM 746 C C . PHE A 1 89 ? -0.308 -11.073 5.627 1.00 98.50 89 PHE A C 1
ATOM 748 O O . PHE A 1 89 ? 0.781 -10.906 6.186 1.00 98.50 89 PHE A O 1
ATOM 755 N N . LEU A 1 90 ? -1.460 -11.098 6.284 1.00 98.56 90 LEU A N 1
ATOM 756 C CA . LEU A 1 90 ? -1.612 -10.720 7.682 1.00 98.56 90 LEU A CA 1
ATOM 757 C C . LEU A 1 90 ? -1.749 -11.934 8.606 1.00 98.56 90 LEU A C 1
ATOM 759 O O . LEU A 1 90 ? -2.122 -13.034 8.208 1.00 98.56 90 LEU A O 1
ATOM 763 N N . THR A 1 91 ? -1.465 -11.708 9.883 1.00 98.31 91 THR A N 1
ATOM 764 C CA . THR A 1 91 ? -1.814 -12.605 10.990 1.00 98.31 91 THR A CA 1
ATOM 765 C C . THR A 1 91 ? -2.670 -11.846 11.995 1.00 98.31 91 THR A C 1
ATOM 767 O O . THR A 1 91 ? -2.517 -10.633 12.136 1.00 98.31 91 THR A O 1
ATOM 770 N N . GLY A 1 92 ? -3.545 -12.552 12.713 1.00 97.19 92 GLY A N 1
ATOM 771 C CA . GLY A 1 92 ? -4.448 -11.950 13.696 1.00 97.19 92 GLY A CA 1
ATOM 772 C C . GLY A 1 92 ? -5.846 -11.680 13.138 1.00 97.19 92 GLY A C 1
ATOM 773 O O . GLY A 1 92 ? -6.398 -12.511 12.424 1.00 97.19 92 GLY A O 1
ATOM 774 N N . THR A 1 93 ? -6.435 -10.553 13.536 1.00 97.50 93 THR A N 1
ATOM 775 C CA . THR A 1 93 ? -7.790 -10.117 13.143 1.00 97.50 93 THR A CA 1
ATOM 776 C C . THR A 1 93 ? -7.786 -8.614 12.875 1.00 97.50 93 THR A C 1
ATOM 778 O O . THR A 1 93 ? -6.839 -7.934 13.261 1.00 97.50 93 THR A O 1
ATOM 781 N N . SER A 1 94 ? -8.852 -8.044 12.307 1.00 97.06 94 SER A N 1
ATOM 782 C CA . SER A 1 94 ? -8.883 -6.604 11.997 1.00 97.06 94 SER A CA 1
ATOM 783 C C . SER A 1 94 ? -8.644 -5.682 13.194 1.00 97.06 94 SER A C 1
ATOM 785 O O . SER A 1 94 ? -8.092 -4.604 13.016 1.00 97.06 94 SER A O 1
ATOM 787 N N . THR A 1 95 ? -8.963 -6.095 14.422 1.00 98.12 95 THR A N 1
ATOM 788 C CA . THR A 1 95 ? -8.728 -5.279 15.627 1.00 98.12 95 THR A CA 1
ATOM 789 C C . THR A 1 95 ? -7.299 -5.371 16.173 1.00 98.12 95 THR A C 1
ATOM 791 O O . THR A 1 95 ? -6.936 -4.595 17.057 1.00 98.12 95 THR A O 1
ATOM 794 N N . SER A 1 96 ? -6.493 -6.313 15.673 1.00 98.44 96 SER A N 1
ATOM 795 C CA . SER A 1 96 ? -5.082 -6.506 16.020 1.00 98.44 96 SER A CA 1
ATOM 796 C C . SER A 1 96 ? -4.429 -7.430 14.991 1.00 98.44 96 SER A C 1
ATOM 798 O O . SER A 1 96 ? -4.592 -8.657 15.053 1.00 98.44 96 SER A O 1
ATOM 800 N N . PHE A 1 97 ? -3.714 -6.840 14.037 1.00 98.62 97 PHE A N 1
ATOM 801 C CA . PHE A 1 97 ? -3.038 -7.551 12.957 1.00 98.62 97 PHE A CA 1
ATOM 802 C C . PHE A 1 97 ? -1.614 -7.052 12.735 1.00 98.62 97 PHE A C 1
ATOM 804 O O . PHE A 1 97 ? -1.227 -5.972 13.174 1.00 98.62 97 PHE A O 1
ATOM 811 N N . LYS A 1 98 ? -0.825 -7.865 12.040 1.00 98.81 98 LYS A N 1
ATOM 812 C CA . LYS A 1 98 ? 0.512 -7.526 11.540 1.00 98.81 98 LYS A CA 1
ATOM 813 C C . LYS A 1 98 ? 0.856 -8.403 10.344 1.00 98.81 98 LYS A C 1
ATOM 815 O O . LYS A 1 98 ? 0.183 -9.414 10.122 1.00 98.81 98 LYS A O 1
ATOM 820 N N . SER A 1 99 ? 1.905 -8.066 9.602 1.00 98.75 99 SER A N 1
ATOM 821 C CA . SER A 1 99 ? 2.389 -8.925 8.520 1.00 98.75 99 SER A CA 1
ATOM 822 C C . SER A 1 99 ? 2.856 -10.285 9.046 1.00 98.75 99 SER A C 1
ATOM 824 O O . SER A 1 99 ? 3.403 -10.412 10.140 1.00 98.75 99 SER A O 1
ATOM 826 N N . SER A 1 100 ? 2.611 -11.323 8.254 1.00 98.31 100 SER A N 1
ATOM 827 C CA . SER A 1 100 ? 2.988 -12.713 8.544 1.00 98.31 100 SER A CA 1
ATOM 828 C C . SER A 1 100 ? 4.496 -12.961 8.485 1.00 98.31 100 SER A C 1
ATOM 830 O O . SER A 1 100 ? 4.988 -13.911 9.091 1.00 98.31 100 SER A O 1
ATOM 832 N N . THR A 1 101 ? 5.228 -12.101 7.780 1.00 98.38 101 THR A N 1
ATOM 833 C CA . THR A 1 101 ? 6.682 -12.130 7.651 1.00 98.38 101 THR A CA 1
ATOM 834 C C . THR A 1 101 ? 7.239 -10.710 7.651 1.00 98.38 101 THR A C 1
ATOM 836 O O . THR A 1 101 ? 6.549 -9.765 7.271 1.00 98.38 101 THR A O 1
ATOM 839 N N . GLU A 1 102 ? 8.496 -10.587 8.064 1.00 98.06 102 GLU A N 1
ATOM 840 C CA . GLU A 1 102 ? 9.312 -9.366 8.004 1.00 98.06 102 GLU A CA 1
ATOM 841 C C . GLU A 1 102 ? 10.546 -9.579 7.101 1.00 98.06 102 GLU A C 1
ATOM 843 O O . GLU A 1 102 ? 11.338 -8.667 6.881 1.00 98.06 102 GLU A O 1
ATOM 848 N N . ASP A 1 103 ? 10.729 -10.798 6.571 1.00 97.88 103 ASP A N 1
ATOM 849 C CA . AS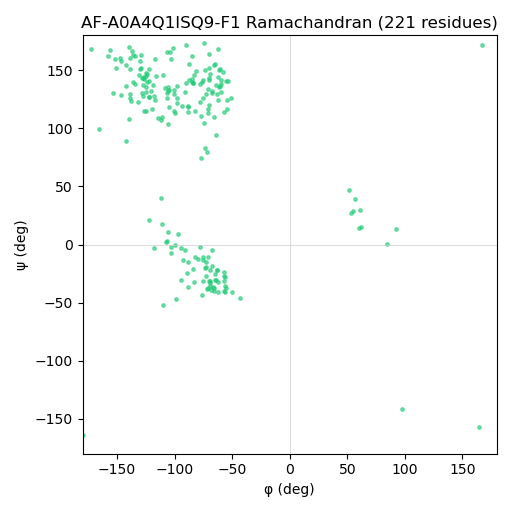P A 1 103 ? 11.824 -11.127 5.658 1.00 97.88 103 ASP A CA 1
ATOM 850 C C . ASP A 1 103 ? 11.586 -10.460 4.306 1.00 97.88 103 ASP A C 1
ATOM 852 O O . ASP A 1 103 ? 10.664 -10.848 3.580 1.00 97.88 103 ASP A O 1
ATOM 856 N N . PHE A 1 104 ? 12.456 -9.505 3.963 1.00 97.88 104 PHE A N 1
ATOM 857 C CA . PHE A 1 104 ? 12.426 -8.757 2.710 1.00 97.88 104 PHE A CA 1
ATOM 858 C C . PHE A 1 104 ? 12.148 -9.656 1.510 1.00 97.88 104 PHE A C 1
ATOM 860 O O . PHE A 1 104 ? 11.275 -9.328 0.715 1.00 97.88 104 PHE A O 1
ATOM 867 N N . ASN A 1 105 ? 12.814 -10.811 1.396 1.00 97.12 105 ASN A N 1
ATOM 868 C CA . ASN A 1 105 ? 12.702 -11.686 0.224 1.00 97.12 105 ASN A CA 1
ATOM 869 C C . ASN A 1 105 ? 11.303 -12.290 0.044 1.00 97.12 105 ASN A C 1
ATOM 871 O O . ASN A 1 105 ? 10.915 -12.586 -1.086 1.00 97.12 105 ASN A O 1
ATOM 875 N N . ASN A 1 106 ? 10.552 -12.418 1.138 1.00 97.56 106 ASN A N 1
ATOM 876 C CA . ASN A 1 106 ? 9.214 -13.002 1.183 1.00 97.56 106 ASN A CA 1
ATOM 877 C C . ASN A 1 106 ? 8.098 -11.945 1.206 1.00 97.56 106 ASN A C 1
ATOM 879 O O . ASN A 1 106 ? 6.921 -12.304 1.249 1.00 97.56 106 ASN A O 1
ATOM 883 N N . LEU A 1 107 ? 8.446 -10.657 1.191 1.00 98.38 107 LEU A N 1
ATOM 884 C CA . LEU A 1 107 ? 7.478 -9.571 1.094 1.00 98.38 107 LEU A CA 1
ATOM 885 C C . LEU A 1 107 ? 7.107 -9.291 -0.372 1.00 98.38 107 LEU A C 1
ATOM 887 O O . LEU A 1 107 ? 7.975 -9.343 -1.250 1.00 98.38 107 LEU A O 1
ATOM 891 N N . PRO A 1 108 ? 5.836 -8.962 -0.658 1.00 98.12 108 PRO A N 1
ATOM 892 C CA . PRO A 1 108 ? 5.433 -8.443 -1.959 1.00 98.12 108 PRO A CA 1
ATOM 893 C C . PRO A 1 108 ? 6.134 -7.130 -2.293 1.00 98.12 108 PRO A C 1
ATOM 895 O O . PRO A 1 108 ? 6.446 -6.336 -1.406 1.00 98.12 108 PRO A O 1
ATOM 898 N N . ASN A 1 109 ? 6.332 -6.889 -3.587 1.00 98.38 109 ASN A N 1
ATOM 899 C CA . ASN A 1 109 ? 6.763 -5.582 -4.066 1.00 98.38 109 ASN A CA 1
ATOM 900 C C . ASN A 1 109 ? 5.633 -4.559 -3.902 1.00 98.38 109 ASN A C 1
ATOM 902 O O . ASN A 1 109 ? 4.470 -4.862 -4.185 1.00 98.38 109 ASN A O 1
ATOM 906 N N . ASN A 1 110 ? 6.010 -3.343 -3.533 1.00 98.19 110 ASN A N 1
ATOM 907 C CA . ASN A 1 110 ? 5.198 -2.158 -3.741 1.00 98.19 110 ASN A CA 1
ATOM 908 C C . ASN A 1 110 ? 5.166 -1.847 -5.236 1.00 98.19 110 ASN A C 1
ATOM 910 O O . ASN A 1 110 ? 6.217 -1.650 -5.845 1.00 98.19 110 ASN A O 1
ATOM 914 N N . LEU A 1 111 ? 3.974 -1.838 -5.832 1.00 97.44 111 LEU A N 1
ATOM 915 C CA . LEU A 1 111 ? 3.828 -1.747 -7.284 1.00 97.44 111 LEU A CA 1
ATOM 916 C C . LEU A 1 111 ? 4.384 -0.440 -7.850 1.00 97.44 111 LEU A C 1
ATOM 918 O O . LEU A 1 111 ? 4.940 -0.464 -8.941 1.00 97.44 111 LEU A O 1
ATOM 922 N N . LEU A 1 112 ? 4.303 0.652 -7.089 1.00 96.31 112 LEU A N 1
ATOM 923 C CA . LEU A 1 112 ? 4.803 1.966 -7.503 1.00 96.31 112 LEU A CA 1
ATOM 924 C C . LEU A 1 112 ? 6.336 2.016 -7.519 1.00 96.31 112 LEU A C 1
ATOM 926 O O . LEU A 1 112 ? 6.944 2.589 -8.415 1.00 96.31 112 LEU A O 1
ATOM 930 N N . ALA A 1 113 ? 6.983 1.358 -6.557 1.00 96.75 113 ALA A N 1
ATOM 931 C CA . ALA A 1 113 ? 8.442 1.336 -6.457 1.00 96.75 113 ALA A CA 1
ATOM 932 C C . ALA A 1 113 ? 9.111 0.466 -7.538 1.00 96.75 113 ALA A C 1
ATOM 934 O O . ALA A 1 113 ? 10.307 0.606 -7.793 1.00 96.75 113 ALA A O 1
ATOM 935 N N . VAL A 1 114 ? 8.353 -0.444 -8.161 1.00 97.00 114 VAL A N 1
ATOM 936 C CA . VAL A 1 114 ? 8.838 -1.357 -9.209 1.00 97.00 114 VAL A CA 1
ATOM 937 C C . VAL A 1 114 ? 8.260 -1.049 -10.590 1.00 97.00 114 VAL A C 1
ATOM 939 O O . VAL A 1 114 ? 8.320 -1.905 -11.477 1.00 97.00 114 VAL A O 1
ATOM 942 N N . GLU A 1 115 ? 7.712 0.152 -10.790 1.00 95.88 115 GLU A N 1
ATOM 943 C CA . GLU A 1 115 ? 7.354 0.624 -12.125 1.00 95.88 115 GLU A CA 1
ATOM 944 C C . GLU A 1 115 ? 8.592 0.684 -13.022 1.00 95.88 115 GLU A C 1
ATOM 946 O O . GLU A 1 115 ? 9.683 1.093 -12.610 1.00 95.88 115 GLU A O 1
ATOM 951 N N . ALA A 1 116 ? 8.414 0.216 -14.25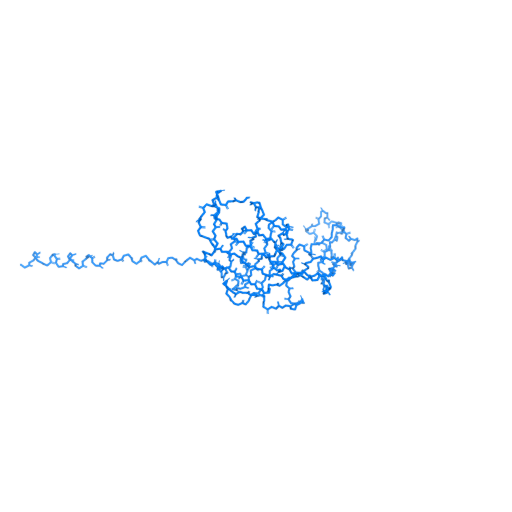8 1.00 95.50 116 ALA A N 1
ATOM 952 C CA . ALA A 1 116 ? 9.471 0.188 -15.251 1.00 95.50 116 ALA A CA 1
ATOM 953 C C . ALA A 1 116 ? 9.991 1.610 -15.534 1.00 95.50 116 ALA A C 1
ATOM 955 O O . ALA A 1 116 ? 9.188 2.540 -15.617 1.00 95.50 116 ALA A O 1
ATOM 956 N N . PRO A 1 117 ? 11.308 1.785 -15.732 1.00 93.94 117 PRO A N 1
ATOM 957 C CA . PRO A 1 117 ? 11.862 3.049 -16.202 1.00 93.94 117 PRO A CA 1
ATOM 958 C C . PRO A 1 117 ? 11.271 3.477 -17.554 1.00 93.94 117 PR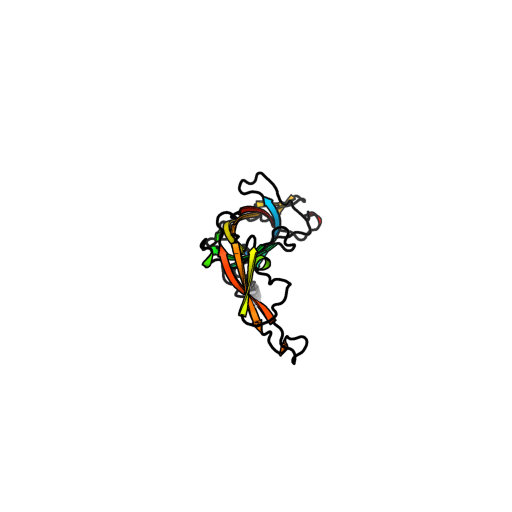O A C 1
ATOM 960 O O . PRO A 1 117 ? 10.947 2.636 -18.398 1.00 93.94 117 PRO A O 1
ATOM 963 N N . ASP A 1 118 ? 11.169 4.790 -17.769 1.00 93.25 118 ASP A N 1
ATOM 964 C CA . ASP A 1 118 ? 10.616 5.369 -19.001 1.00 93.25 118 ASP A CA 1
ATOM 965 C C . ASP A 1 118 ? 11.519 5.140 -20.224 1.00 93.25 118 ASP A C 1
ATOM 967 O O . ASP A 1 118 ? 11.039 5.050 -21.360 1.00 93.25 118 ASP A O 1
ATOM 971 N N . ASP A 1 119 ? 12.838 5.073 -20.021 1.00 93.88 119 ASP A N 1
ATOM 972 C CA . ASP A 1 119 ? 13.800 4.851 -21.091 1.00 93.88 119 ASP A CA 1
ATOM 973 C C . ASP A 1 119 ? 13.703 3.415 -21.595 1.00 93.88 119 ASP A C 1
ATOM 975 O O . ASP A 1 119 ? 13.960 2.467 -20.868 1.00 93.88 119 ASP A O 1
ATOM 979 N N . LYS A 1 120 ? 13.335 3.220 -22.862 1.00 94.25 120 LYS A N 1
ATOM 980 C CA . LYS A 1 120 ? 13.173 1.866 -23.402 1.00 94.25 120 LYS A CA 1
ATOM 981 C C . LYS A 1 120 ? 14.528 1.198 -23.684 1.00 94.25 120 LYS A C 1
ATOM 983 O O . LYS A 1 120 ? 15.440 1.854 -24.199 1.00 94.25 120 LYS A O 1
ATOM 988 N N . PRO A 1 121 ? 14.664 -0.116 -23.417 1.00 96.69 121 PRO A N 1
ATOM 989 C CA . PRO A 1 121 ? 15.851 -0.865 -23.799 1.00 96.69 121 PRO A CA 1
ATOM 990 C C . PRO A 1 121 ? 15.995 -0.934 -25.321 1.00 96.69 121 PRO A C 1
ATOM 992 O O . PRO A 1 121 ? 15.027 -0.862 -26.075 1.00 96.69 121 PRO A O 1
ATOM 995 N N . THR A 1 122 ? 17.229 -1.122 -25.784 1.00 95.12 122 THR A N 1
ATOM 996 C CA . THR A 1 122 ? 17.546 -1.186 -27.226 1.00 95.12 122 THR A CA 1
ATOM 997 C C . THR A 1 122 ? 17.783 -2.608 -27.727 1.00 95.12 122 THR A C 1
ATOM 999 O O . THR A 1 122 ? 18.054 -2.815 -28.909 1.00 95.12 122 THR A O 1
ATOM 1002 N N . GLY A 1 123 ? 17.717 -3.596 -26.836 1.00 95.38 123 GLY A N 1
ATOM 1003 C CA . GLY A 1 123 ? 17.958 -4.992 -27.163 1.00 95.38 123 GLY A CA 1
ATOM 1004 C C . GLY A 1 123 ? 17.634 -5.925 -26.005 1.00 95.38 123 GLY A C 1
ATOM 1005 O O . GLY A 1 123 ? 17.458 -5.490 -24.871 1.00 95.38 123 GLY A O 1
ATOM 1006 N N . LEU A 1 124 ? 17.595 -7.221 -26.307 1.00 95.62 124 LEU A N 1
ATOM 1007 C CA . LEU A 1 124 ? 17.240 -8.279 -25.364 1.00 95.62 124 LEU A CA 1
ATOM 1008 C C . LEU A 1 124 ? 18.309 -8.493 -24.279 1.00 95.62 124 LEU A C 1
ATOM 1010 O O . LEU A 1 124 ? 19.509 -8.423 -24.555 1.00 95.62 124 LEU A O 1
ATOM 1014 N N . ASN A 1 125 ? 17.873 -8.861 -23.070 1.00 94.31 125 ASN A N 1
ATOM 1015 C CA . ASN A 1 125 ? 18.720 -9.189 -21.913 1.00 94.31 125 ASN A CA 1
ATOM 1016 C C . ASN A 1 125 ? 19.647 -8.055 -21.439 1.00 94.31 125 ASN A C 1
ATOM 1018 O O . ASN A 1 125 ? 20.564 -8.294 -20.655 1.00 94.31 125 ASN A O 1
ATOM 1022 N N . GLN A 1 126 ? 19.417 -6.821 -21.887 1.00 97.56 126 GLN A N 1
ATOM 1023 C CA . GLN A 1 126 ? 19.936 -5.641 -21.205 1.00 97.56 126 GLN A CA 1
ATOM 1024 C C . GLN A 1 126 ? 19.354 -5.576 -19.795 1.00 97.56 126 GLN A C 1
ATOM 1026 O O . GLN A 1 126 ? 18.229 -6.034 -19.568 1.00 97.56 126 GLN A O 1
ATOM 1031 N N . THR A 1 127 ? 20.116 -4.992 -18.878 1.00 97.75 127 THR A N 1
ATOM 1032 C CA . THR A 1 127 ? 19.713 -4.774 -17.492 1.00 97.75 127 THR A CA 1
ATOM 1033 C C . THR A 1 127 ? 19.916 -3.318 -17.118 1.00 97.75 127 THR A C 1
ATOM 1035 O O . THR A 1 127 ? 20.921 -2.724 -17.510 1.00 97.75 127 THR A O 1
ATOM 1038 N N . THR A 1 128 ? 19.008 -2.787 -16.313 1.00 97.62 128 THR A N 1
ATOM 1039 C CA . THR A 1 128 ? 19.183 -1.509 -15.621 1.00 97.62 128 THR A CA 1
ATOM 1040 C C . THR A 1 128 ? 18.855 -1.692 -14.144 1.00 97.62 128 THR A C 1
ATOM 1042 O O . THR A 1 128 ? 18.082 -2.588 -13.789 1.00 97.62 128 THR A O 1
ATOM 1045 N N . THR A 1 129 ? 19.480 -0.888 -13.293 1.00 97.88 129 THR A N 1
ATOM 1046 C CA . THR A 1 129 ? 19.341 -0.963 -11.841 1.00 97.88 129 THR A CA 1
ATOM 1047 C C . THR A 1 129 ? 19.240 0.446 -11.288 1.00 97.88 129 THR A C 1
ATOM 1049 O O . THR A 1 129 ? 20.159 1.240 -11.480 1.00 97.88 129 THR A O 1
ATOM 1052 N N . ASP A 1 130 ? 18.159 0.708 -10.561 1.00 96.75 130 ASP A N 1
ATOM 1053 C CA . ASP A 1 130 ? 17.886 2.001 -9.945 1.00 96.75 130 ASP A CA 1
ATOM 1054 C C . ASP A 1 130 ? 17.723 1.838 -8.437 1.00 96.75 130 ASP A C 1
ATOM 1056 O O . ASP A 1 130 ? 17.058 0.902 -7.985 1.00 96.75 130 ASP A O 1
ATOM 1060 N N . ALA A 1 131 ? 18.255 2.788 -7.672 1.00 97.38 131 ALA A N 1
ATOM 1061 C CA . ALA A 1 131 ? 17.891 2.938 -6.270 1.00 97.38 131 ALA A CA 1
ATOM 1062 C C . ALA A 1 131 ? 16.428 3.396 -6.181 1.00 97.38 131 ALA A C 1
ATOM 1064 O O . ALA A 1 131 ? 16.019 4.336 -6.869 1.00 97.38 131 ALA A O 1
ATOM 1065 N N . ARG A 1 132 ? 15.632 2.712 -5.360 1.00 97.19 132 ARG A N 1
ATOM 1066 C CA . ARG A 1 132 ? 14.199 2.952 -5.194 1.00 97.19 132 ARG A CA 1
ATOM 1067 C C . ARG A 1 132 ? 13.838 2.966 -3.718 1.00 97.19 132 ARG A C 1
ATOM 1069 O O . ARG A 1 132 ? 14.262 2.104 -2.944 1.00 97.19 132 ARG A O 1
ATOM 1076 N N . ASP A 1 133 ? 12.989 3.918 -3.365 1.00 97.06 133 ASP A N 1
ATOM 1077 C CA . ASP A 1 133 ? 12.418 3.993 -2.032 1.00 97.06 133 ASP A CA 1
ATOM 1078 C C . ASP A 1 133 ? 11.207 3.067 -1.908 1.00 97.06 133 ASP A C 1
ATOM 1080 O O . ASP A 1 133 ? 10.452 2.856 -2.860 1.00 97.06 133 ASP A O 1
ATOM 1084 N N . TYR A 1 134 ? 11.033 2.501 -0.714 1.00 97.25 134 TYR A N 1
ATOM 1085 C CA . TYR A 1 134 ? 9.831 1.769 -0.301 1.00 97.25 134 TYR A CA 1
ATOM 1086 C C . TYR A 1 134 ? 9.476 0.589 -1.218 1.00 97.25 134 TYR A C 1
ATOM 1088 O O . TYR A 1 134 ? 8.304 0.312 -1.488 1.00 97.25 134 TYR A O 1
ATOM 1096 N N . VAL A 1 135 ? 10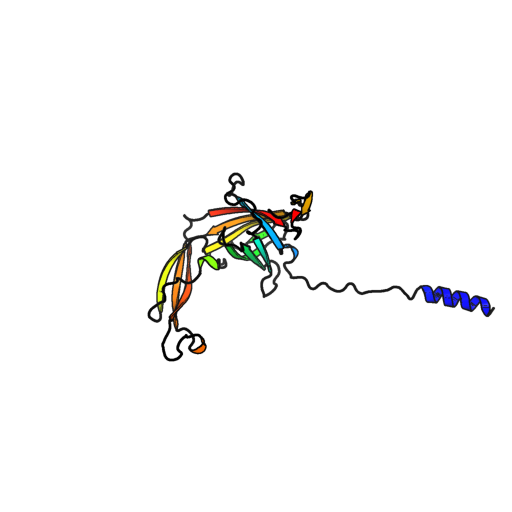.503 -0.131 -1.680 1.00 98.25 135 VAL A N 1
ATOM 1097 C CA . VAL A 1 135 ? 10.396 -1.287 -2.584 1.00 98.25 135 VAL A CA 1
ATOM 1098 C C . VAL A 1 135 ? 9.506 -2.379 -2.006 1.00 98.25 135 VAL A C 1
ATOM 1100 O O . VAL A 1 135 ? 8.728 -3.004 -2.730 1.00 98.25 135 VAL A O 1
ATOM 1103 N N . ARG A 1 136 ? 9.621 -2.626 -0.700 1.00 98.50 136 ARG A N 1
ATOM 1104 C CA . ARG A 1 136 ? 8.790 -3.577 0.044 1.00 98.50 136 ARG A CA 1
ATOM 1105 C C . ARG A 1 136 ? 8.423 -2.989 1.392 1.00 98.50 136 ARG A C 1
ATOM 1107 O O . ARG A 1 136 ? 9.075 -2.080 1.894 1.00 98.50 136 ARG A O 1
ATOM 1114 N N . SER A 1 137 ? 7.379 -3.528 1.999 1.00 98.44 137 SER A N 1
ATOM 1115 C CA . SER A 1 137 ? 6.874 -3.014 3.266 1.00 98.44 137 SER A CA 1
ATOM 1116 C C . SER A 1 137 ? 6.211 -4.107 4.079 1.00 98.44 137 SER A C 1
ATOM 1118 O O . SER A 1 137 ? 5.622 -5.032 3.515 1.00 98.44 137 SER A O 1
ATOM 1120 N N . PHE A 1 138 ? 6.236 -3.966 5.398 1.00 98.75 138 PHE A N 1
ATOM 1121 C CA . PHE A 1 138 ? 5.486 -4.837 6.294 1.00 98.75 138 PHE A CA 1
ATOM 1122 C C . PHE A 1 138 ? 4.835 -4.047 7.425 1.00 98.75 138 PHE A C 1
ATOM 1124 O O . PHE A 1 138 ? 5.317 -3.000 7.856 1.00 98.75 138 PHE A O 1
ATOM 1131 N N . ILE A 1 139 ? 3.707 -4.560 7.904 1.00 98.81 139 ILE A N 1
ATOM 1132 C CA . ILE A 1 139 ? 2.951 -3.970 9.003 1.00 98.81 139 ILE A CA 1
ATOM 1133 C C . ILE A 1 139 ? 3.495 -4.540 10.303 1.00 98.81 139 ILE A C 1
ATOM 1135 O O . ILE A 1 139 ? 3.413 -5.748 10.536 1.00 98.81 139 ILE A O 1
ATOM 1139 N N . VAL A 1 140 ? 4.018 -3.658 11.148 1.00 98.62 140 VAL A N 1
ATOM 1140 C CA . VAL A 1 140 ? 4.485 -3.987 12.499 1.00 98.62 140 VAL A CA 1
ATOM 1141 C C . VAL A 1 140 ? 3.285 -4.163 13.426 1.00 98.62 140 VAL A C 1
ATOM 1143 O O . VAL A 1 140 ? 3.225 -5.105 14.217 1.00 98.62 140 VAL A O 1
ATOM 1146 N N . GLU A 1 141 ? 2.310 -3.264 13.303 1.00 98.56 141 GLU A N 1
ATOM 1147 C CA . GLU A 1 141 ? 1.097 -3.245 14.112 1.00 98.56 141 GLU A CA 1
ATOM 1148 C C . GLU A 1 141 ? -0.036 -2.573 13.338 1.00 98.56 141 GLU A C 1
ATOM 1150 O O . GLU A 1 141 ? 0.122 -1.471 12.827 1.00 98.56 141 GLU A O 1
ATOM 1155 N N . GLY A 1 142 ? -1.193 -3.219 13.277 1.00 98.62 142 GLY A N 1
ATOM 1156 C CA . GLY A 1 142 ? -2.387 -2.709 12.623 1.00 98.62 142 GLY A CA 1
ATOM 1157 C C . GLY A 1 142 ? -3.631 -2.945 13.467 1.00 98.62 142 GLY A C 1
ATOM 1158 O O . GLY A 1 142 ? -3.772 -3.989 14.109 1.00 98.62 142 GLY A O 1
ATOM 1159 N N . LYS A 1 143 ? -4.532 -1.962 13.496 1.00 98.38 143 LYS A N 1
ATOM 1160 C CA . LYS A 1 143 ? -5.813 -2.021 14.204 1.00 98.38 143 LYS A CA 1
ATOM 1161 C C . LYS A 1 143 ? -6.864 -1.229 13.444 1.00 98.38 143 LYS A C 1
ATOM 1163 O O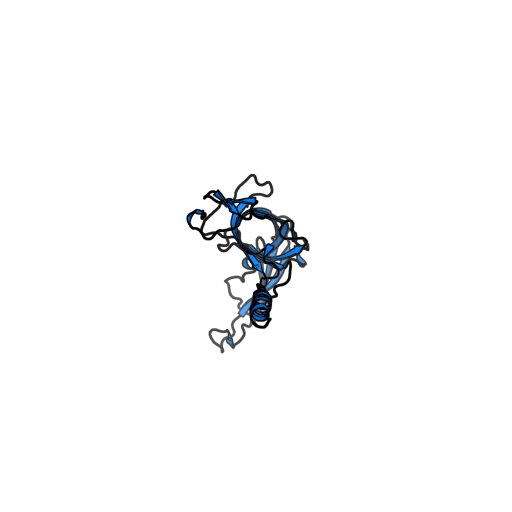 . LYS A 1 143 ? -6.682 -0.050 13.157 1.00 98.38 143 LYS A O 1
ATOM 1168 N N . ILE A 1 144 ? -7.996 -1.866 13.201 1.00 98.56 144 ILE A N 1
ATOM 1169 C CA . ILE A 1 144 ? -9.237 -1.238 12.772 1.00 98.56 144 ILE A CA 1
ATOM 1170 C C . ILE A 1 144 ? -10.225 -1.449 13.912 1.00 98.56 144 ILE A C 1
ATOM 1172 O O . ILE A 1 144 ? -10.625 -2.580 14.194 1.00 98.56 144 ILE A O 1
ATOM 1176 N N . LEU A 1 145 ? -10.554 -0.375 14.628 1.00 98.38 145 LEU A N 1
ATOM 1177 C CA . LEU 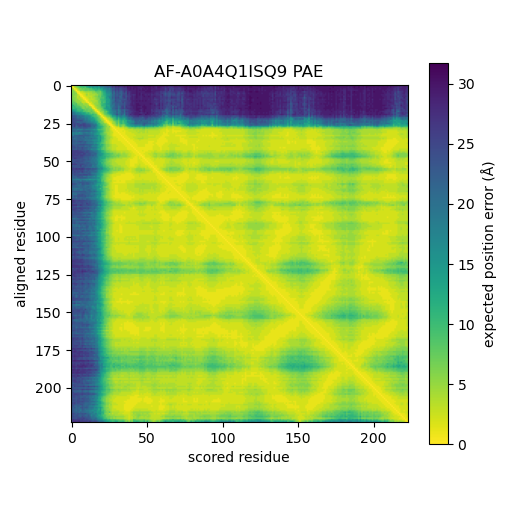A 1 145 ? -11.386 -0.449 15.827 1.00 98.38 145 LEU A CA 1
ATOM 1178 C C . LEU A 1 145 ? -12.793 0.066 15.515 1.00 98.38 145 LEU A C 1
ATOM 1180 O O . LEU A 1 145 ? -12.943 1.243 15.169 1.00 98.38 145 LEU A O 1
ATOM 1184 N N . PRO A 1 146 ? -13.829 -0.780 15.656 1.00 97.56 146 PRO A N 1
ATOM 1185 C CA . PRO A 1 146 ? -15.189 -0.374 15.356 1.00 97.56 146 PRO A CA 1
ATOM 1186 C C . PRO A 1 146 ? -15.652 0.800 16.217 1.00 97.56 146 PRO A C 1
ATOM 1188 O O . PRO A 1 146 ? -15.529 0.748 17.443 1.00 97.56 146 PRO A O 1
ATOM 1191 N N . LYS A 1 147 ? -16.231 1.831 15.586 1.00 97.19 147 LYS A N 1
ATOM 1192 C CA . LYS A 1 147 ? -16.815 3.008 16.271 1.00 97.19 147 LYS A CA 1
ATOM 1193 C C . LYS A 1 147 ? -15.871 3.728 17.252 1.00 97.19 147 LYS A C 1
ATOM 1195 O O . LYS A 1 147 ? -16.334 4.323 18.225 1.00 97.19 147 LYS A O 1
ATOM 1200 N N . ALA A 1 148 ? -14.562 3.642 17.032 1.00 97.88 148 ALA A N 1
ATOM 1201 C CA . ALA A 1 148 ? -13.554 4.215 17.921 1.00 97.88 148 ALA A CA 1
ATOM 1202 C C . ALA A 1 148 ? -13.112 5.635 17.527 1.00 97.88 148 ALA A C 1
ATOM 1204 O O . ALA A 1 148 ? -12.478 6.314 18.333 1.00 97.88 148 ALA A O 1
ATOM 1205 N N . ALA A 1 149 ? -13.450 6.093 16.320 1.00 97.19 149 ALA A N 1
ATOM 1206 C CA . ALA A 1 149 ? -13.227 7.458 15.858 1.00 97.19 149 ALA A CA 1
ATOM 1207 C C . ALA A 1 149 ? -14.546 8.244 15.797 1.00 97.19 149 ALA A C 1
ATOM 1209 O O . ALA A 1 149 ? -15.639 7.685 15.893 1.00 97.19 149 ALA A O 1
ATOM 1210 N N . THR A 1 150 ? -14.440 9.564 15.670 1.00 96.19 150 THR A N 1
ATOM 1211 C CA . THR A 1 150 ? -15.577 10.484 15.539 1.00 96.19 150 THR A CA 1
ATOM 1212 C C . THR A 1 150 ? -15.342 11.370 14.324 1.00 96.19 150 THR A C 1
ATOM 1214 O O . THR A 1 150 ? -14.252 11.917 14.183 1.00 96.19 150 THR A O 1
ATOM 1217 N N . THR A 1 151 ? -16.336 11.490 13.446 1.00 94.38 151 THR A N 1
ATOM 1218 C CA . THR A 1 151 ? -16.257 12.360 12.264 1.00 94.38 151 THR A CA 1
ATOM 1219 C C . THR A 1 151 ? -16.403 13.840 12.624 1.00 94.38 151 THR A C 1
ATOM 1221 O O . THR A 1 151 ? -16.755 14.181 13.756 1.00 94.38 151 THR A O 1
ATOM 1224 N N . ILE A 1 152 ? -16.209 14.729 11.644 1.00 92.31 152 ILE A N 1
ATOM 1225 C CA . ILE A 1 152 ? -16.413 16.180 11.790 1.00 92.31 152 ILE A CA 1
ATOM 1226 C C . ILE A 1 152 ? -17.842 16.500 12.260 1.00 92.31 152 ILE A C 1
ATOM 1228 O O . ILE A 1 152 ? -18.027 17.337 13.145 1.00 92.31 152 ILE A O 1
ATOM 1232 N N . SER A 1 153 ? -18.856 15.799 11.737 1.00 94.06 153 SER A N 1
ATOM 1233 C CA . SER A 1 153 ? -20.253 15.981 12.162 1.00 94.06 153 SER A CA 1
ATOM 1234 C C . SER A 1 153 ? -20.610 15.306 13.497 1.00 94.06 153 SER A C 1
ATOM 1236 O O . SER A 1 153 ? -21.732 15.461 13.985 1.00 94.06 153 SER A O 1
ATOM 1238 N N . GLY A 1 154 ? -19.669 14.594 14.129 1.00 94.69 154 GLY A N 1
ATOM 1239 C CA . GLY A 1 154 ? -19.853 13.971 15.442 1.00 94.69 154 GLY A CA 1
ATOM 1240 C C . GLY A 1 154 ? -20.354 12.524 15.410 1.00 94.69 154 GLY A C 1
ATOM 1241 O O . GLY A 1 154 ? -20.762 12.004 16.452 1.00 94.69 154 GLY A O 1
ATOM 1242 N N . ASN A 1 155 ? -20.335 11.857 14.252 1.00 95.56 155 ASN A N 1
ATOM 1243 C CA . ASN A 1 155 ? -20.790 10.473 14.131 1.00 95.56 155 ASN A CA 1
ATOM 1244 C C . ASN A 1 155 ? -19.683 9.478 14.517 1.00 95.56 155 ASN A C 1
ATOM 1246 O O . ASN A 1 155 ? -18.528 9.665 14.127 1.00 95.56 155 ASN A O 1
ATOM 1250 N N . PRO A 1 156 ? -20.002 8.395 15.250 1.00 97.44 156 PRO A N 1
ATOM 1251 C CA . PRO A 1 156 ? -19.029 7.355 15.550 1.00 97.44 156 PRO A CA 1
ATOM 1252 C C . PRO A 1 156 ? -18.724 6.521 14.301 1.00 97.44 156 PRO A C 1
ATOM 1254 O O . PRO A 1 156 ? -19.634 5.990 13.661 1.00 97.44 156 PRO A O 1
ATOM 1257 N N . VAL A 1 157 ? -17.439 6.353 14.000 1.00 97.56 157 VAL A N 1
ATOM 1258 C CA . VAL A 1 157 ? -16.927 5.608 12.839 1.00 97.56 157 VAL A CA 1
ATOM 1259 C C . VAL A 1 157 ? -15.754 4.720 13.231 1.00 97.56 157 VAL A C 1
ATOM 1261 O O . VAL A 1 157 ? -15.155 4.880 14.297 1.00 97.56 157 VAL A O 1
ATOM 1264 N N . ASP A 1 158 ? -15.428 3.754 12.380 1.00 98.44 158 ASP A N 1
ATOM 1265 C CA . ASP A 1 158 ? -14.288 2.872 12.608 1.00 98.44 158 ASP A CA 1
ATOM 1266 C C . ASP A 1 158 ? -12.987 3.673 12.496 1.00 98.44 158 ASP A C 1
ATOM 1268 O O . ASP A 1 158 ? -12.803 4.428 11.539 1.00 98.44 158 ASP A O 1
ATOM 1272 N N . SER A 1 159 ? -12.086 3.519 13.467 1.00 98.25 159 SER A N 1
ATOM 1273 C CA . SER A 1 159 ? -10.747 4.107 13.392 1.00 98.25 159 SER A CA 1
ATOM 1274 C C . SER A 1 159 ? -9.795 3.153 12.681 1.00 98.25 159 SER A C 1
ATOM 1276 O O . SER A 1 159 ? -9.982 1.936 12.741 1.00 98.25 159 SER A O 1
ATOM 1278 N N . ILE A 1 160 ? -8.733 3.687 12.089 1.00 98.56 160 ILE A N 1
ATOM 1279 C CA . ILE A 1 160 ? -7.613 2.906 11.565 1.00 98.56 160 ILE A CA 1
ATOM 1280 C C . ILE A 1 160 ? -6.302 3.377 12.190 1.00 98.56 160 ILE A C 1
ATOM 1282 O O . ILE A 1 160 ? -6.088 4.569 12.389 1.00 98.56 160 ILE A O 1
ATOM 1286 N N . TYR A 1 161 ? -5.441 2.418 12.507 1.00 98.56 161 TYR A N 1
ATOM 1287 C CA . TYR A 1 161 ? -4.061 2.615 12.920 1.00 98.56 161 TYR A CA 1
ATOM 1288 C C . TYR A 1 161 ? -3.206 1.551 12.235 1.00 98.56 161 TYR A C 1
ATOM 1290 O O . TYR A 1 161 ? -3.502 0.364 12.367 1.00 98.56 161 TYR A O 1
ATOM 1298 N N . VAL A 1 162 ? -2.151 1.945 11.530 1.00 98.56 162 VAL A N 1
ATOM 1299 C CA . VAL A 1 162 ? -1.185 1.039 10.901 1.00 98.56 162 VAL A CA 1
ATOM 1300 C C . VAL A 1 162 ? 0.215 1.610 11.098 1.00 98.56 162 VAL A C 1
ATOM 1302 O O . VAL A 1 162 ? 0.588 2.583 10.453 1.00 98.56 162 VAL A O 1
ATOM 1305 N N . LYS A 1 163 ? 1.013 0.988 11.968 1.00 98.75 163 LYS A N 1
ATOM 1306 C CA . LYS A 1 163 ? 2.463 1.183 12.009 1.00 98.75 163 LYS A CA 1
ATOM 1307 C C . LYS A 1 163 ? 3.102 0.300 10.943 1.00 98.75 163 LYS A C 1
ATOM 1309 O O . LYS A 1 163 ? 3.044 -0.933 11.024 1.00 98.75 163 LYS A O 1
ATOM 1314 N N . ILE A 1 164 ? 3.711 0.937 9.954 1.00 98.62 164 ILE A N 1
ATOM 1315 C CA . ILE A 1 164 ? 4.298 0.300 8.778 1.00 98.62 164 ILE A CA 1
ATOM 1316 C C . ILE A 1 164 ? 5.794 0.585 8.730 1.00 98.62 164 ILE A C 1
ATOM 1318 O O . ILE A 1 164 ? 6.231 1.708 8.980 1.00 98.62 164 ILE A O 1
ATOM 1322 N N . LYS A 1 165 ? 6.573 -0.444 8.400 1.00 98.56 165 LYS A N 1
ATOM 1323 C CA . LYS A 1 165 ? 7.993 -0.313 8.100 1.00 98.56 165 LYS A CA 1
ATOM 1324 C C . LYS A 1 165 ? 8.214 -0.463 6.598 1.00 98.56 165 LYS A C 1
ATOM 1326 O O . LYS A 1 165 ? 7.702 -1.406 5.987 1.00 98.56 165 LYS A O 1
ATOM 1331 N N . LEU A 1 166 ? 8.955 0.475 6.024 1.00 98.19 166 LEU A N 1
ATOM 1332 C CA . LEU A 1 166 ? 9.266 0.564 4.603 1.00 98.19 166 LEU A CA 1
ATOM 1333 C C . LEU A 1 166 ? 10.729 0.214 4.382 1.00 98.19 166 LEU A C 1
ATOM 1335 O O . LEU A 1 166 ? 11.597 0.676 5.120 1.00 98.19 166 LEU A O 1
ATOM 1339 N N . LEU A 1 167 ? 10.972 -0.612 3.371 1.00 98.44 167 LEU A N 1
ATOM 1340 C CA . LEU A 1 167 ? 12.276 -1.170 3.049 1.00 98.44 167 LEU A CA 1
ATOM 1341 C C . LEU A 1 167 ? 12.660 -0.721 1.639 1.00 98.44 167 LEU A C 1
ATOM 1343 O O . LEU A 1 167 ? 11.986 -1.074 0.664 1.00 98.44 167 LEU A O 1
ATOM 1347 N N . SER A 1 168 ? 13.739 0.045 1.547 1.00 98.31 168 SER A N 1
ATOM 1348 C CA . SER A 1 168 ? 14.283 0.581 0.297 1.00 98.31 168 SER A CA 1
ATOM 1349 C C . SER A 1 168 ? 15.493 -0.234 -0.174 1.00 98.31 168 SER A C 1
ATOM 1351 O O . SER A 1 168 ? 16.010 -1.099 0.541 1.00 98.31 168 SER A O 1
ATOM 1353 N N . GLY A 1 169 ? 15.941 0.005 -1.402 1.00 97.81 169 GLY A N 1
ATOM 1354 C CA . GLY A 1 169 ? 17.102 -0.674 -1.975 1.00 97.81 169 GLY A CA 1
ATOM 1355 C C . GLY A 1 169 ? 17.159 -0.512 -3.485 1.00 97.81 169 GLY A C 1
ATOM 1356 O O . GLY A 1 169 ? 16.559 0.411 -4.030 1.00 97.81 169 GLY A O 1
ATOM 1357 N N . ASP A 1 170 ? 17.851 -1.413 -4.178 1.00 97.94 170 ASP A N 1
ATOM 1358 C CA . ASP A 1 170 ? 17.958 -1.332 -5.633 1.00 97.94 170 ASP A CA 1
ATOM 1359 C C . ASP A 1 170 ? 16.955 -2.257 -6.314 1.00 97.94 170 ASP A C 1
ATOM 1361 O O . ASP A 1 170 ? 16.824 -3.433 -5.965 1.00 97.94 170 ASP A O 1
ATOM 1365 N N . VAL A 1 171 ? 16.297 -1.761 -7.356 1.00 98.38 171 VAL A N 1
ATOM 1366 C CA . VAL A 1 171 ? 15.437 -2.557 -8.230 1.00 98.38 171 VAL A CA 1
ATOM 1367 C C . VAL A 1 171 ? 16.143 -2.757 -9.557 1.00 98.38 171 VAL A C 1
ATOM 1369 O O . VAL A 1 171 ? 16.568 -1.809 -10.209 1.00 98.38 171 VAL A O 1
ATOM 1372 N N . THR A 1 172 ? 16.275 -4.017 -9.963 1.00 98.25 172 THR A N 1
ATOM 1373 C CA . THR A 1 172 ? 16.862 -4.401 -11.244 1.00 98.25 172 THR A CA 1
ATOM 1374 C C . THR A 1 172 ? 15.778 -4.858 -12.202 1.00 98.25 172 THR A C 1
ATOM 1376 O O . THR A 1 172 ? 14.950 -5.713 -11.872 1.00 98.25 172 THR A O 1
ATOM 1379 N N . PHE A 1 173 ? 15.842 -4.336 -13.419 1.00 98.31 173 PHE A N 1
ATOM 1380 C CA . PHE A 1 173 ? 14.991 -4.716 -14.533 1.00 98.31 173 PHE A CA 1
ATOM 1381 C C . PHE A 1 173 ? 15.808 -5.460 -15.581 1.00 98.31 173 PHE A C 1
ATOM 1383 O O . PHE A 1 173 ? 16.985 -5.179 -15.797 1.00 98.31 173 PHE A O 1
ATOM 1390 N N . THR A 1 174 ? 15.182 -6.427 -16.245 1.00 98.12 174 THR A N 1
ATOM 1391 C CA . THR A 1 174 ? 15.746 -7.109 -17.411 1.00 98.12 174 THR A CA 1
ATOM 1392 C C . THR A 1 174 ? 14.814 -6.911 -18.589 1.00 98.12 174 THR A C 1
ATOM 1394 O O . THR A 1 174 ? 13.599 -7.071 -18.473 1.00 98.12 174 THR A O 1
ATOM 1397 N N . SER A 1 175 ? 15.392 -6.531 -19.718 1.00 98.00 175 SER A N 1
ATOM 1398 C CA . SER A 1 175 ? 14.644 -6.310 -20.949 1.00 98.00 175 SER A CA 1
ATOM 1399 C C . SER A 1 175 ? 14.123 -7.618 -21.543 1.00 98.00 175 SER A C 1
ATOM 1401 O O . SER A 1 175 ? 14.801 -8.651 -21.526 1.00 98.00 175 SER A O 1
ATOM 1403 N N . TYR A 1 176 ? 12.924 -7.558 -22.110 1.00 96.62 176 TYR A N 1
ATOM 1404 C CA . TYR A 1 176 ? 12.296 -8.646 -22.850 1.00 96.62 176 TYR A CA 1
ATOM 1405 C C . TYR A 1 176 ? 11.781 -8.138 -24.201 1.00 96.62 176 TYR A C 1
ATOM 1407 O O . TYR A 1 176 ? 11.582 -6.940 -24.386 1.00 96.62 176 TYR A O 1
ATOM 1415 N N . SER A 1 177 ? 11.596 -9.054 -25.152 1.00 96.94 177 SER A N 1
ATOM 1416 C CA . SER A 1 177 ? 10.966 -8.742 -26.440 1.00 96.94 177 SER A CA 1
ATOM 1417 C C . SER A 1 177 ? 9.457 -8.656 -26.229 1.00 96.94 177 SER A C 1
ATOM 1419 O O . SER A 1 177 ? 8.854 -9.618 -25.741 1.00 96.94 177 SER A O 1
ATOM 1421 N N . VAL A 1 178 ? 8.860 -7.516 -26.572 1.00 96.19 178 VAL A N 1
ATOM 1422 C CA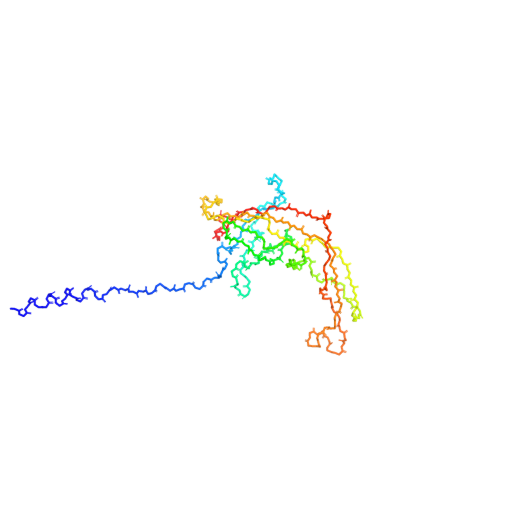 . VAL A 1 178 ? 7.409 -7.301 -26.479 1.00 96.19 178 VAL A CA 1
ATOM 1423 C C . VAL A 1 178 ? 6.705 -8.313 -27.400 1.00 96.19 178 VAL A C 1
ATOM 1425 O O . VAL A 1 178 ? 7.185 -8.520 -28.524 1.00 96.19 178 VAL A O 1
ATOM 1428 N N . PRO A 1 179 ? 5.615 -8.983 -26.972 1.00 96.56 179 PRO A N 1
ATOM 1429 C CA . PRO A 1 179 ? 4.840 -9.878 -27.834 1.00 96.56 179 PRO A CA 1
ATOM 1430 C C . PRO A 1 179 ? 4.408 -9.180 -29.126 1.00 96.56 179 PRO A C 1
ATOM 1432 O O . PRO A 1 179 ? 4.057 -8.007 -29.096 1.00 96.56 179 PRO A O 1
ATOM 1435 N N . VAL A 1 180 ? 4.434 -9.878 -30.266 1.00 96.56 180 VAL A N 1
ATOM 1436 C CA . VAL A 1 180 ? 4.191 -9.275 -31.596 1.00 96.56 180 VAL A CA 1
ATOM 1437 C C . VAL A 1 180 ? 2.836 -8.564 -31.664 1.00 96.56 180 VAL A C 1
ATOM 1439 O O . VAL A 1 180 ? 2.711 -7.522 -32.298 1.00 96.56 180 VAL A O 1
ATOM 1442 N N . GLU A 1 181 ? 1.835 -9.118 -30.987 1.00 96.50 181 GLU A N 1
ATOM 1443 C CA . GLU A 1 181 ? 0.476 -8.597 -30.868 1.00 96.50 181 GLU A CA 1
ATOM 1444 C C . GLU A 1 181 ? 0.349 -7.292 -30.060 1.00 96.50 181 GLU A C 1
ATOM 1446 O O . GLU A 1 181 ? -0.662 -6.606 -30.194 1.00 96.50 181 GLU A O 1
ATOM 1451 N N . GLU A 1 182 ? 1.349 -6.947 -29.244 1.00 95.06 182 GLU A N 1
ATOM 1452 C CA . GLU A 1 182 ? 1.368 -5.753 -28.385 1.00 95.06 182 GLU A CA 1
ATOM 1453 C C . GLU A 1 182 ? 2.258 -4.628 -28.940 1.00 95.06 182 GLU A C 1
ATOM 1455 O O . GLU A 1 182 ? 2.245 -3.517 -28.411 1.00 95.06 182 GLU A O 1
ATOM 1460 N N . ARG A 1 183 ? 3.014 -4.891 -30.013 1.00 94.81 183 ARG A N 1
ATOM 1461 C CA . ARG A 1 183 ? 3.905 -3.904 -30.644 1.00 94.81 183 ARG A CA 1
ATOM 1462 C C . ARG A 1 183 ? 3.118 -2.858 -31.420 1.00 94.81 183 ARG A C 1
ATOM 1464 O O . ARG A 1 183 ? 2.076 -3.163 -32.006 1.00 94.81 183 ARG A O 1
ATOM 1471 N N . ALA A 1 184 ? 3.655 -1.642 -31.505 1.00 94.25 184 ALA A N 1
ATOM 1472 C CA . ALA A 1 184 ? 3.067 -0.606 -32.354 1.00 94.25 184 ALA A CA 1
ATOM 1473 C C . ALA A 1 184 ? 3.172 -0.971 -33.847 1.00 94.25 184 ALA A C 1
ATOM 1475 O O . ALA A 1 184 ? 2.240 -0.713 -34.614 1.00 94.25 184 ALA A O 1
ATOM 1476 N N . ASP A 1 185 ? 4.282 -1.602 -34.242 1.00 95.19 185 ASP A N 1
ATOM 1477 C CA . ASP A 1 185 ? 4.474 -2.218 -35.556 1.00 95.19 185 ASP A CA 1
ATOM 1478 C C . ASP A 1 185 ? 4.878 -3.699 -35.395 1.00 95.19 185 ASP A C 1
ATOM 1480 O O . ASP A 1 185 ? 5.967 -3.984 -34.891 1.00 95.19 185 ASP A O 1
ATOM 1484 N N . PRO A 1 186 ? 4.047 -4.664 -35.839 1.00 95.19 186 PRO A N 1
ATOM 1485 C CA . PRO A 1 186 ? 4.358 -6.092 -35.746 1.00 95.19 186 PRO A CA 1
ATOM 1486 C C . PRO A 1 186 ? 5.665 -6.518 -36.435 1.00 95.19 186 PRO A C 1
ATOM 1488 O O . PRO A 1 186 ? 6.224 -7.562 -36.088 1.00 95.19 186 PRO A O 1
ATOM 1491 N N . GLU A 1 187 ? 6.150 -5.755 -37.421 1.00 95.56 187 GLU A N 1
ATOM 1492 C CA . GLU A 1 187 ? 7.374 -6.064 -38.172 1.00 95.56 187 GLU A CA 1
ATOM 1493 C C . GLU A 1 187 ? 8.644 -5.497 -37.520 1.00 95.56 187 GLU A C 1
ATOM 1495 O O . GLU A 1 187 ? 9.754 -5.925 -37.852 1.00 95.56 187 GLU A O 1
ATOM 1500 N N . VAL A 1 188 ? 8.501 -4.564 -36.575 1.00 94.44 188 VAL A N 1
ATOM 1501 C CA . VAL A 1 188 ? 9.617 -3.943 -35.855 1.00 94.44 188 VAL A CA 1
ATOM 1502 C C . VAL A 1 188 ? 9.746 -4.600 -34.487 1.00 94.44 188 VAL A C 1
ATOM 1504 O O . VAL A 1 188 ? 8.771 -4.761 -33.763 1.00 94.44 188 VAL A O 1
ATOM 1507 N N . GLU A 1 189 ? 10.951 -5.037 -34.121 1.00 95.00 189 GLU A N 1
ATOM 1508 C CA . GLU A 1 189 ? 11.168 -5.581 -32.781 1.00 95.00 189 GLU A CA 1
ATOM 1509 C C . GLU A 1 189 ? 11.216 -4.453 -31.746 1.00 95.00 189 GLU A C 1
ATOM 1511 O O . GLU A 1 189 ? 12.001 -3.514 -31.871 1.00 95.00 189 GLU A O 1
ATOM 1516 N N . GLU A 1 190 ? 10.377 -4.574 -30.719 1.00 96.25 190 GLU A N 1
ATOM 1517 C CA . GLU A 1 190 ? 10.290 -3.645 -29.596 1.00 96.25 190 GLU A CA 1
ATOM 1518 C C . GLU A 1 190 ? 10.682 -4.367 -28.304 1.00 96.25 190 GLU A C 1
ATOM 1520 O O . GLU A 1 190 ? 10.404 -5.559 -28.123 1.00 96.25 190 GLU A O 1
ATOM 1525 N N . PHE A 1 191 ? 11.332 -3.637 -27.401 1.00 96.94 191 PHE A N 1
ATOM 1526 C CA . PHE A 1 191 ? 11.781 -4.158 -26.117 1.00 96.94 191 PHE A CA 1
ATOM 1527 C C . PHE A 1 191 ? 11.223 -3.307 -24.984 1.00 96.94 191 PHE A C 1
ATOM 1529 O O . PHE A 1 191 ? 11.129 -2.085 -25.101 1.00 96.94 191 PHE A O 1
ATOM 1536 N N . ASP A 1 192 ? 10.911 -3.956 -23.868 1.00 96.81 192 ASP A N 1
ATOM 1537 C CA . ASP A 1 192 ? 10.487 -3.274 -22.649 1.00 96.81 192 ASP A CA 1
ATOM 1538 C C . ASP A 1 192 ? 11.162 -3.877 -21.417 1.00 96.81 192 ASP A C 1
ATOM 1540 O O . ASP A 1 192 ? 11.769 -4.951 -21.476 1.00 96.81 192 ASP A O 1
ATOM 1544 N N . TRP A 1 193 ? 11.079 -3.172 -20.298 1.00 97.81 193 TRP A N 1
ATOM 1545 C CA . TRP A 1 193 ? 11.616 -3.598 -19.019 1.00 97.81 193 TRP A CA 1
ATOM 1546 C C . TRP A 1 193 ? 10.640 -4.494 -18.272 1.00 97.81 193 TRP A C 1
ATOM 1548 O O . TRP A 1 193 ? 9.439 -4.242 -18.198 1.00 97.81 193 TRP A O 1
ATOM 1558 N N . LYS A 1 194 ? 11.181 -5.533 -17.640 1.00 96.50 194 LYS A N 1
ATOM 1559 C CA . LYS A 1 194 ? 10.460 -6.363 -16.682 1.00 96.50 194 LYS A CA 1
ATOM 1560 C C . LYS A 1 194 ? 11.226 -6.403 -15.371 1.00 96.50 194 LYS A C 1
ATOM 1562 O O . LYS A 1 194 ? 12.443 -6.592 -15.383 1.00 96.50 194 LYS A O 1
ATOM 1567 N N . PHE A 1 195 ? 10.516 -6.259 -14.251 1.00 97.50 195 PHE A N 1
ATOM 1568 C CA . PHE A 1 195 ? 11.095 -6.454 -12.921 1.00 97.50 195 PHE A CA 1
ATOM 1569 C C . PHE A 1 195 ? 11.814 -7.808 -12.861 1.00 97.50 195 PHE A C 1
ATOM 1571 O O . PHE A 1 195 ? 11.222 -8.845 -13.179 1.00 97.50 195 PHE A O 1
ATOM 1578 N N . ALA A 1 196 ? 13.082 -7.794 -12.456 1.00 97.44 196 ALA A N 1
ATOM 1579 C CA . ALA A 1 196 ? 13.901 -8.992 -12.333 1.00 97.44 196 ALA A CA 1
ATOM 1580 C C . ALA A 1 196 ? 14.180 -9.328 -10.866 1.00 97.44 196 ALA A C 1
ATOM 1582 O O . ALA A 1 196 ? 13.930 -10.452 -10.429 1.00 97.44 196 ALA A O 1
ATOM 1583 N N . SER A 1 197 ? 14.672 -8.359 -10.096 1.00 97.81 197 SER A N 1
ATOM 1584 C CA . SER A 1 197 ? 15.017 -8.556 -8.688 1.00 97.81 197 SER A CA 1
ATOM 1585 C C . SER A 1 197 ? 15.043 -7.243 -7.920 1.00 97.81 197 SER A C 1
ATOM 1587 O O . SER A 1 197 ? 15.186 -6.178 -8.513 1.00 97.81 197 SER A O 1
ATOM 1589 N N . ALA A 1 198 ? 14.980 -7.340 -6.594 1.00 97.88 198 ALA A N 1
ATOM 1590 C CA . ALA A 1 198 ? 15.238 -6.230 -5.691 1.00 97.88 198 ALA A CA 1
ATOM 1591 C C . ALA A 1 198 ? 16.296 -6.625 -4.656 1.00 97.88 198 ALA A C 1
ATOM 1593 O O . ALA A 1 198 ? 16.321 -7.774 -4.205 1.00 97.88 198 ALA A O 1
ATOM 1594 N N . THR A 1 199 ? 17.150 -5.679 -4.286 1.00 97.44 199 THR A N 1
ATOM 1595 C CA . THR A 1 199 ? 18.038 -5.763 -3.126 1.00 97.44 199 THR A CA 1
ATOM 1596 C C . THR A 1 199 ? 17.484 -4.895 -2.002 1.00 97.44 199 THR A C 1
ATOM 1598 O O . THR A 1 199 ? 16.577 -4.091 -2.204 1.00 97.44 199 THR A O 1
ATOM 1601 N N . TYR A 1 200 ? 18.012 -5.100 -0.802 1.00 97.88 200 TYR A N 1
ATOM 1602 C CA . TYR A 1 200 ? 17.571 -4.423 0.406 1.00 97.88 200 TYR A CA 1
ATOM 1603 C C . TYR A 1 200 ? 18.744 -3.672 1.033 1.00 97.88 200 TYR A C 1
ATOM 1605 O O . TYR A 1 200 ? 19.782 -4.284 1.302 1.00 97.88 200 TYR A O 1
ATOM 1613 N N . ASP A 1 201 ? 18.557 -2.378 1.287 1.00 97.50 201 ASP A N 1
ATOM 1614 C CA . ASP A 1 201 ? 19.474 -1.542 2.056 1.00 97.50 201 ASP A CA 1
ATOM 1615 C C . ASP A 1 201 ? 18.821 -1.139 3.385 1.00 97.50 201 ASP A C 1
ATOM 1617 O O . ASP A 1 201 ? 17.926 -0.299 3.443 1.00 97.50 201 ASP A O 1
ATOM 1621 N N . ASN A 1 202 ? 19.302 -1.735 4.475 1.00 94.69 202 ASN A N 1
ATOM 1622 C CA . ASN A 1 202 ? 18.762 -1.505 5.815 1.00 94.69 202 ASN A CA 1
ATOM 1623 C C . ASN A 1 202 ? 19.067 -0.115 6.391 1.00 94.69 202 ASN A C 1
ATOM 1625 O O . ASN A 1 202 ? 18.529 0.243 7.438 1.00 94.69 202 ASN A O 1
ATOM 1629 N N . THR A 1 203 ? 19.950 0.656 5.754 1.00 96.88 203 THR A N 1
ATOM 1630 C CA . THR A 1 203 ? 20.282 2.013 6.198 1.00 96.88 203 THR A CA 1
ATOM 1631 C C . THR A 1 203 ? 19.238 3.039 5.762 1.00 96.88 203 THR A C 1
ATOM 1633 O O . THR A 1 203 ? 19.240 4.155 6.280 1.00 96.88 203 THR A O 1
ATOM 1636 N N . LEU A 1 204 ? 18.339 2.640 4.859 1.00 96.38 204 LEU A N 1
ATOM 1637 C CA . LEU A 1 204 ? 17.260 3.446 4.289 1.00 96.38 204 LEU A CA 1
ATOM 1638 C C . LEU A 1 204 ? 15.879 3.071 4.855 1.00 96.38 204 LEU A C 1
ATOM 1640 O O . LEU A 1 204 ? 14.855 3.483 4.318 1.00 96.38 204 LEU A O 1
ATOM 1644 N N . ASP A 1 205 ? 15.844 2.257 5.911 1.00 96.50 205 ASP A N 1
ATOM 1645 C CA . ASP A 1 205 ? 14.604 1.861 6.568 1.00 96.50 205 ASP A CA 1
ATOM 1646 C C . ASP A 1 205 ? 13.892 3.063 7.183 1.00 96.50 205 ASP A C 1
ATOM 1648 O O . ASP A 1 205 ? 14.448 3.775 8.023 1.00 96.50 205 ASP A O 1
ATOM 1652 N N . GLU A 1 206 ? 12.607 3.195 6.874 1.00 97.44 206 GLU A N 1
ATOM 1653 C CA . GLU A 1 206 ? 11.746 4.209 7.470 1.00 97.44 206 GLU A CA 1
ATOM 1654 C C . GLU A 1 206 ? 10.526 3.556 8.117 1.00 97.44 206 GLU A C 1
ATOM 1656 O O . GLU A 1 206 ? 10.031 2.514 7.678 1.00 97.44 206 GLU A O 1
ATOM 1661 N N . THR A 1 207 ? 10.051 4.144 9.213 1.00 98.19 207 THR A N 1
ATOM 1662 C CA . THR A 1 207 ? 8.858 3.674 9.924 1.00 98.19 207 THR A CA 1
ATOM 1663 C C . THR A 1 207 ? 7.897 4.829 10.103 1.00 98.19 207 THR A C 1
ATOM 1665 O O . THR A 1 207 ? 8.260 5.873 10.643 1.00 98.19 207 THR A O 1
ATOM 1668 N N . TYR A 1 208 ? 6.658 4.599 9.691 1.00 98.38 208 TYR A N 1
ATOM 1669 C CA . TYR A 1 208 ? 5.588 5.579 9.767 1.00 98.38 208 TYR A CA 1
ATOM 1670 C C . TYR A 1 208 ? 4.364 4.986 10.437 1.00 98.38 208 TYR A C 1
ATOM 1672 O O . TYR A 1 208 ? 4.197 3.763 10.542 1.00 98.38 208 TYR A O 1
ATOM 1680 N N . VAL A 1 209 ? 3.484 5.876 10.871 1.00 98.56 209 VAL A N 1
ATOM 1681 C CA . VAL A 1 209 ? 2.161 5.518 11.349 1.00 98.56 209 VAL A CA 1
ATOM 1682 C C . VAL A 1 209 ? 1.120 6.155 10.448 1.00 98.56 209 VAL A C 1
ATOM 1684 O O . VAL A 1 209 ? 1.078 7.366 10.280 1.00 98.56 209 VAL A O 1
ATOM 1687 N N . ILE A 1 210 ? 0.242 5.321 9.909 1.00 98.31 210 ILE A N 1
ATOM 1688 C CA . ILE A 1 210 ? -0.990 5.748 9.265 1.00 98.31 210 ILE A CA 1
ATOM 1689 C C . ILE A 1 210 ? -2.087 5.708 10.324 1.00 98.31 210 ILE A C 1
ATOM 1691 O O . ILE A 1 210 ? -2.366 4.650 10.891 1.00 98.31 210 ILE A O 1
ATOM 1695 N N . SER A 1 211 ? -2.708 6.847 10.608 1.00 97.62 211 SER A N 1
ATOM 1696 C CA . SER A 1 211 ? -3.822 6.950 11.556 1.00 97.62 211 SER A CA 1
ATOM 1697 C C . SER A 1 211 ? -4.992 7.654 10.897 1.00 97.62 211 SER A C 1
ATOM 1699 O O . SER A 1 211 ? -4.794 8.569 10.106 1.00 97.62 211 SER A O 1
ATOM 1701 N N . GLY A 1 212 ? -6.218 7.241 11.202 1.00 96.75 212 GLY A N 1
ATOM 1702 C CA . GLY A 1 212 ? -7.366 7.779 10.490 1.00 96.75 212 GLY A CA 1
ATOM 1703 C C . GLY A 1 212 ? -8.714 7.244 10.930 1.00 96.75 212 GLY A C 1
ATOM 1704 O O . GLY A 1 212 ? -8.858 6.588 11.968 1.00 96.75 212 GLY A O 1
ATOM 1705 N N . HIS A 1 213 ? -9.710 7.475 10.082 1.00 97.12 213 HIS A N 1
ATOM 1706 C CA . HIS A 1 213 ? -11.051 6.945 10.262 1.00 97.12 213 HIS A CA 1
ATOM 1707 C C . HIS A 1 213 ? -11.733 6.622 8.938 1.00 97.12 213 HIS A C 1
ATOM 1709 O O . HIS A 1 213 ? -11.396 7.141 7.876 1.00 97.12 213 HIS A O 1
ATOM 1715 N N . ARG A 1 214 ? -12.723 5.735 9.007 1.00 97.19 214 ARG A N 1
ATOM 1716 C CA . ARG A 1 214 ? -13.509 5.317 7.850 1.00 97.19 214 ARG A CA 1
ATOM 1717 C C . ARG A 1 214 ? -14.294 6.499 7.274 1.00 97.19 214 ARG A C 1
ATOM 1719 O O . ARG A 1 214 ? -14.895 7.275 8.023 1.00 97.19 214 ARG A O 1
ATOM 1726 N N . LYS A 1 215 ? -14.299 6.608 5.945 1.00 95.75 215 LYS A N 1
ATOM 1727 C CA . LYS A 1 215 ? -15.110 7.568 5.191 1.00 95.75 215 LYS A CA 1
ATOM 1728 C C . LYS A 1 215 ? -16.585 7.167 5.257 1.00 95.75 215 LYS A C 1
ATOM 1730 O O . LYS A 1 215 ? -16.918 5.999 5.060 1.00 95.75 215 LYS A O 1
ATOM 1735 N N . THR A 1 216 ? -17.470 8.126 5.527 1.00 94.50 216 THR A N 1
ATOM 1736 C CA . THR A 1 216 ? -18.920 7.876 5.649 1.00 94.50 216 THR A CA 1
ATOM 1737 C C . THR A 1 21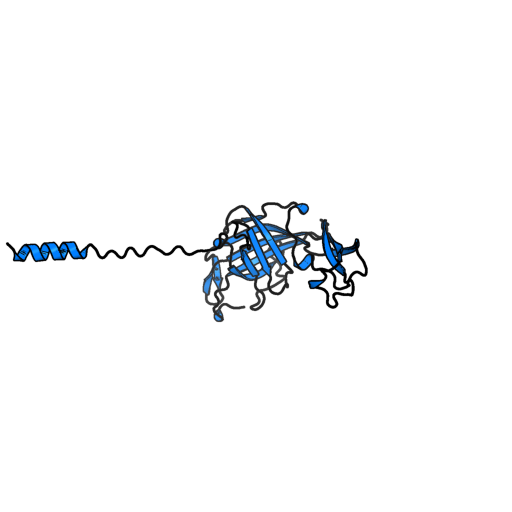6 ? -19.664 7.995 4.322 1.00 94.50 216 THR A C 1
ATOM 1739 O O . THR A 1 216 ? -20.725 7.397 4.163 1.00 94.50 216 THR A O 1
ATOM 1742 N N . GLY A 1 217 ? -19.111 8.755 3.371 1.00 92.69 217 GLY A N 1
ATOM 1743 C CA . GLY A 1 217 ? -19.770 9.112 2.113 1.00 92.69 217 GLY A CA 1
ATOM 1744 C C . GLY A 1 217 ? -20.689 10.335 2.217 1.00 92.69 217 GLY A C 1
ATOM 1745 O O . GLY A 1 217 ? -21.288 10.716 1.212 1.00 92.69 217 GLY A O 1
ATOM 1746 N N . PHE A 1 218 ? -20.797 10.952 3.399 1.00 92.75 218 PHE A N 1
ATOM 1747 C CA . PHE A 1 218 ? -21.481 12.229 3.593 1.00 92.75 218 PHE A CA 1
ATOM 1748 C C . PHE A 1 218 ? -20.490 13.381 3.438 1.00 92.75 218 PHE A C 1
ATOM 1750 O O . PHE A 1 218 ? -19.434 13.374 4.066 1.00 92.75 218 PHE A O 1
ATOM 1757 N N . ALA A 1 219 ? -20.854 14.384 2.638 1.00 92.25 219 ALA A N 1
ATOM 1758 C CA . ALA A 1 219 ? -19.985 15.522 2.340 1.00 92.25 219 ALA A CA 1
ATOM 1759 C C . ALA A 1 219 ? -19.650 16.365 3.584 1.00 92.25 219 ALA A C 1
ATOM 1761 O O . ALA A 1 219 ? -18.659 17.082 3.606 1.00 92.25 219 ALA A O 1
ATOM 1762 N N . GLU A 1 220 ? -20.474 16.294 4.630 1.00 91.75 220 GLU A N 1
ATOM 1763 C CA . GLU A 1 220 ? -20.248 16.981 5.902 1.00 91.75 220 GLU A CA 1
ATOM 1764 C C . GLU A 1 220 ? -19.128 16.356 6.754 1.00 91.75 220 GLU A C 1
ATOM 1766 O O . GLU A 1 220 ? -18.683 16.977 7.718 1.00 91.75 220 GLU A O 1
ATOM 1771 N N . ASP A 1 221 ? -18.700 15.133 6.427 1.00 90.12 221 ASP A N 1
ATOM 1772 C CA . ASP A 1 221 ? -17.632 14.392 7.114 1.00 90.12 221 ASP A CA 1
ATOM 1773 C C . ASP A 1 221 ? -16.325 14.325 6.308 1.00 90.12 221 ASP A C 1
ATOM 1775 O O . ASP A 1 221 ? -15.377 13.654 6.722 1.00 90.12 221 ASP A O 1
ATOM 1779 N N . ASP A 1 222 ? -16.299 14.981 5.152 1.00 87.88 222 ASP A N 1
ATOM 1780 C CA . ASP A 1 222 ? -15.148 15.074 4.266 1.00 87.88 222 ASP A CA 1
ATOM 1781 C C . ASP A 1 222 ? -14.171 16.177 4.741 1.00 87.88 222 ASP A C 1
ATOM 1783 O O . ASP A 1 222 ? -14.607 17.165 5.337 1.00 87.88 222 ASP A O 1
ATOM 1787 N N . HIS A 1 223 ? -12.862 16.005 4.492 1.00 81.12 223 HIS A N 1
ATOM 1788 C CA . HIS A 1 223 ? -11.784 16.876 5.012 1.00 81.12 223 HIS A CA 1
ATOM 1789 C C . HIS A 1 223 ? -11.318 17.990 4.073 1.00 81.12 223 HIS A C 1
ATOM 1791 O O . HIS A 1 223 ? -10.890 17.684 2.944 1.00 81.12 223 HIS A O 1
#

Radius of gyration: 26.3 Å; Cα contacts (8 Å, |Δi|>4): 492; chains: 1; bounding box: 92×46×56 Å

Mean predicted aligned error: 7.41 Å

Nearest PDB structures (foldseek):
  5fq6-assembly2_J  TM=8.136E-01  e=1.536E-07  Bacteroides thetaiotaomicron
  3h3i-assembly3_C  TM=7.654E-01  e=1.384E-07  Bacteroides thetaiotaomicron VPI-5482
  8uej-assembly1_M  TM=1.703E-01  e=9.738E+00  Caulobacter phage phiCb5

Solvent-accessible surface area (backbone atoms only — not comparable to full-atom values): 12393 Å² total; per-residue (Å²): 116,77,75,64,50,55,57,55,54,54,61,58,60,69,69,74,73,72,82,77,71,72,80,75,83,77,89,70,61,58,29,52,79,63,37,48,50,23,38,39,28,38,23,37,74,83,69,78,50,75,81,36,69,67,39,60,84,47,35,38,38,30,38,60,42,96,84,47,43,67,48,31,31,36,42,32,36,77,71,45,85,60,73,40,40,31,58,46,52,46,42,82,46,45,67,47,27,26,39,69,59,83,53,70,91,78,43,48,58,14,54,69,44,60,56,66,75,87,74,67,49,93,47,74,73,42,70,53,74,44,83,32,67,41,33,26,58,37,38,75,38,31,30,40,38,80,56,69,29,67,43,81,76,66,48,71,28,32,20,38,39,35,34,36,38,32,37,12,27,39,41,30,30,34,26,39,73,54,56,58,92,75,42,97,45,69,88,54,92,48,40,37,65,36,83,66,50,72,52,80,37,81,89,60,57,46,55,34,26,41,39,38,30,50,62,86,86,50,81,72,57,58,85

Sequence (223 aa):
MKKNIIYIVLLFFSFTIISCDEELDIFDSNTLSYSGTYFWQLLDETNTDVYVDYDHNIQLLIYNTSDNVENEVWIEDTDHVFPLKSKFFLTGTSTSFKSSTEDFNNLPNNLLAVEAPDDKPTGLNQTTTDARDYVRSFIVEGKILPKAATTISGNPVDSIYVKIKLLSGDVTFTSYSVPVEERADPEVEEFDWKFASATYDNTLDETYVISGHRKTGFAEDDH

Foldseek 3Di:
DVVVVVVVVVVVVVVPPPPPPPPPPDPDFLQNLQFAKWFKWKAAPVNPDTPGHGALVWIWGWAADPVSDHQWIWIDTPVCPVPATAIARWDDHQAKIWGPDPPPVPFTFGPRQQDFDPDFDPDFFDKDKDWTWQRGKIWPIKGFAAQPDAFLVGGRFTKIKTKMKGWTFMWMWGKDWDPLVPDPHSVDTGITTDTDDTDTDPVRMGIIMMITTGDPPDPSRGD

Secondary structure (DSSP, 8-state):
-HHHHHHHHHHHHTTS-----PPP-----TTTTT-EEEEEEEEETTS--EEE---SS--EEEEE-TT--TTEEEEEETT-SS--EEEEEEEEETTEEEES---GGGSPBPTTTTPPPSSPPSSTT-EEEEEEEEEEEEEEEEEEEEEEEE-TTS-EEEEEEEEEEEEEEEEEEEEEEPPGGGSSSTTS--EEEEEEEE--EEEEEEEEEEEEEE--S-GGG--

pLDDT: mean 92.3, std 11.5, range [49.62, 98.81]